Protein AF-E2BI38-F1 (afdb_monomer)

Solvent-accessible surface area (backbone atoms only — not comparable to full-atom values): 15131 Å² total; per-residue (Å²): 134,85,81,81,72,81,66,75,67,83,68,53,57,68,59,54,52,51,47,51,52,52,48,48,51,54,54,70,73,41,83,67,62,90,63,54,89,76,48,54,54,65,58,48,26,58,52,39,67,78,43,42,63,79,80,40,71,80,55,36,76,86,55,49,74,58,61,37,47,77,54,53,77,86,74,83,84,65,66,84,88,59,79,60,90,85,66,51,66,68,60,50,56,55,53,59,64,68,41,59,62,60,55,42,57,53,34,42,80,77,40,56,50,83,45,80,89,37,68,14,15,52,39,44,52,49,52,33,50,50,50,50,53,50,24,54,55,44,58,73,43,56,70,66,59,45,51,64,72,67,55,68,92,75,80,84,49,96,56,49,67,57,48,55,54,35,68,70,72,65,68,90,80,72,53,79,86,78,40,74,89,53,72,47,66,96,52,95,60,72,92,49,56,78,43,56,66,59,53,50,57,58,49,42,75,74,45,48,56,61,70,77,41,26,63,86,74,71,49,70,95,72,49,74,66,54,51,49,51,53,51,49,53,52,50,52,51,36,47,74,55,66,35,74,94,126

Foldseek 3Di:
DDDPPPDVVVVPVVVVVVVVVVLCVLVVVDDDPVPLVVDDLVVVLVVCLVCVCVSCVLDQPVCSNVVSVVSDDDDPVDDPVDDDPPDDVVVVVVVVVVCPLVVLVVQVVVDPLPDPPRSNVVSLVVLLVVQVVQQVVQVPDDPVRVCVVPDPPDPDDVCVVSVVVSVVRNDPPPDVVVCPVCVCPVHPDDDRHPALVVLVVVLCVVLVCCLPPVVVVPNPPDDPVNNVVVVVSSLVSSVSSPRDPD

Secondary structure (DSSP, 8-state):
-------GGGTTHHHHHHHHHHHHHHHHHS-PPTTGGGS-HHHHHHHHHHHHHHH-TTS-HHHHTHHHHTTSPP-TTS-SSS--TT--HHHHHHHHHHTHHHHHHHHHHTS-TTSTTSHHHHHHHHHHHHHHHHHHHHHT--HHHHHHHH--TT---TTHHHHHHHHHHS-----GGG-GGGTTTTSS----S--HHHHHHHHHHHHHHHHH-TGGGT--S--HHHHHHHHHHHHHHHHHHT----

pLDDT: mean 79.77, std 14.93, range [32.06, 97.0]

Organism: Harpegnathos saltator (NCBI:txid610380)

Radius of gyration: 23.64 Å; Cα contacts (8 Å, |Δi|>4): 125; chains: 1; bounding box: 53×51×62 Å

Sequence (246 aa):
MSQNVRSNDHLNNSSEDEYLEKMKGIVCGTAMPIGFDTWSTKEQHDWLDQNIRKYFPNVPETLQNIIPGAFSLIDYNRPQEKLPEWVDMDKYRRGQKYLSTVKRVFTWFNGEPWVKDTEAYRNMQFTRKKHLMIGTKVSQMDNEQYYAASKIANSWCPEYELLRKDFATTCPFEEPRQRPYKMFDGTSYKLKSINDMTMAITQANFVLLPVLYPQNIGIHGVTDEDLEAYCHMWKCYGYFLGIKDE

Mean predicted aligned error: 11.34 Å

Structure (mmCIF, N/CA/C/O backbone):
data_AF-E2BI38-F1
#
_entry.id   AF-E2BI38-F1
#
loop_
_atom_site.group_PDB
_atom_site.id
_atom_site.type_symbol
_atom_site.label_atom_id
_atom_site.label_alt_id
_atom_site.label_comp_id
_atom_site.label_asym_id
_atom_site.label_entity_id
_atom_site.label_seq_id
_atom_site.pdbx_PDB_ins_code
_atom_site.Cartn_x
_atom_site.Cartn_y
_atom_site.Cartn_z
_atom_site.occupancy
_atom_site.B_iso_or_equiv
_atom_site.auth_seq_id
_atom_site.auth_comp_id
_atom_site.auth_asym_id
_atom_site.auth_atom_id
_atom_site.pdbx_PDB_model_num
ATOM 1 N N . MET A 1 1 ? -29.296 -1.365 -26.334 1.00 37.75 1 MET A N 1
ATOM 2 C CA . MET A 1 1 ? -28.947 -0.558 -25.147 1.00 37.75 1 MET A CA 1
ATOM 3 C C . MET A 1 1 ? -27.454 -0.319 -25.208 1.00 37.75 1 MET A C 1
ATOM 5 O O . MET A 1 1 ? -26.705 -1.281 -25.280 1.00 37.75 1 MET A O 1
ATOM 9 N N . SER A 1 2 ? -27.072 0.945 -25.375 1.00 32.06 2 SER A N 1
ATOM 10 C CA . SER A 1 2 ? -25.711 1.381 -25.697 1.00 32.06 2 SER A CA 1
ATOM 11 C C . SER A 1 2 ? -24.784 1.152 -24.507 1.00 32.06 2 SER A C 1
ATOM 13 O O . SER A 1 2 ? -25.051 1.671 -23.427 1.00 32.06 2 SER A O 1
ATOM 15 N N . GLN A 1 3 ? -23.721 0.373 -24.705 1.00 35.56 3 GLN A N 1
ATOM 16 C CA . GLN A 1 3 ? -22.629 0.224 -23.748 1.00 35.56 3 GLN A CA 1
ATOM 17 C C . GLN A 1 3 ? -21.853 1.540 -23.713 1.00 35.56 3 GLN A C 1
ATOM 19 O O . GLN A 1 3 ? -21.203 1.907 -24.689 1.00 35.56 3 GLN A O 1
ATOM 24 N N . ASN A 1 4 ? -21.957 2.269 -22.605 1.00 33.47 4 ASN A N 1
ATOM 25 C CA . ASN A 1 4 ? -21.120 3.430 -22.348 1.00 33.47 4 ASN A CA 1
ATOM 26 C C . ASN A 1 4 ? -19.801 2.902 -21.770 1.00 33.47 4 ASN A C 1
ATOM 28 O O . ASN A 1 4 ? -19.631 2.794 -20.560 1.00 33.47 4 ASN A O 1
ATOM 32 N N . VAL A 1 5 ? -18.897 2.470 -22.651 1.00 38.06 5 VAL A N 1
ATOM 33 C CA . VAL A 1 5 ? -17.496 2.284 -22.269 1.00 38.06 5 VAL A CA 1
ATOM 34 C C . VAL A 1 5 ? -16.987 3.679 -21.955 1.00 38.06 5 VAL A C 1
ATOM 36 O O . VAL A 1 5 ? -16.995 4.547 -22.828 1.00 38.06 5 VAL A O 1
ATOM 39 N N . ARG A 1 6 ? -16.591 3.912 -20.705 1.00 41.78 6 ARG A N 1
ATOM 40 C CA . ARG A 1 6 ? -15.881 5.124 -20.320 1.00 41.78 6 ARG A CA 1
ATOM 41 C C . ARG A 1 6 ? -14.561 5.133 -21.089 1.00 41.78 6 ARG A C 1
ATOM 43 O O . ARG A 1 6 ? -13.577 4.531 -20.670 1.00 41.78 6 ARG A O 1
ATOM 50 N N . SER A 1 7 ? -14.565 5.755 -22.265 1.00 42.59 7 SER A N 1
ATOM 51 C CA . SER A 1 7 ? -13.332 6.254 -22.848 1.00 42.59 7 SER A CA 1
ATOM 52 C C . SER A 1 7 ? -12.757 7.228 -21.827 1.00 42.59 7 SER A C 1
ATOM 54 O O . SER A 1 7 ? -13.488 8.063 -21.287 1.00 42.59 7 SER A O 1
ATOM 56 N N . ASN A 1 8 ? -11.467 7.118 -21.531 1.00 42.72 8 ASN A N 1
ATOM 57 C CA . ASN A 1 8 ? -10.765 8.019 -20.615 1.00 42.72 8 ASN A CA 1
ATOM 58 C C . ASN A 1 8 ? -10.699 9.480 -21.126 1.00 42.72 8 ASN A C 1
ATOM 60 O O . ASN A 1 8 ? -10.038 10.316 -20.516 1.00 42.72 8 ASN A O 1
ATOM 64 N N . ASP A 1 9 ? -11.444 9.819 -22.184 1.00 42.66 9 ASP A N 1
ATOM 65 C CA . ASP A 1 9 ? -11.505 11.115 -22.869 1.00 42.66 9 ASP A CA 1
ATOM 66 C C . ASP A 1 9 ? -11.893 12.318 -21.985 1.00 42.66 9 ASP A C 1
ATOM 68 O O . ASP A 1 9 ? -11.823 13.462 -22.436 1.00 42.66 9 ASP A O 1
ATOM 72 N N . HIS A 1 10 ? -12.295 12.115 -20.726 1.00 37.25 10 HIS A N 1
ATOM 73 C CA . HIS A 1 10 ? -12.654 13.212 -19.821 1.00 37.25 10 HIS A CA 1
ATOM 74 C C . HIS A 1 10 ? -11.504 13.758 -18.962 1.00 37.25 10 HIS A C 1
ATOM 76 O O . HIS A 1 10 ? -11.692 14.772 -18.288 1.00 37.25 10 HIS A O 1
ATOM 82 N N . LEU A 1 11 ? -10.298 13.190 -19.047 1.00 40.97 11 LEU A N 1
ATOM 83 C CA . LEU A 1 11 ? -9.068 13.871 -18.630 1.00 40.97 11 LEU A CA 1
ATOM 84 C C . LEU A 1 11 ? -8.429 14.537 -19.848 1.00 40.97 11 LEU A C 1
ATOM 86 O O . LEU A 1 11 ? -7.409 14.082 -20.330 1.00 40.97 11 LEU A O 1
ATOM 90 N N . ASN A 1 12 ? -9.061 15.601 -20.353 1.00 42.34 12 ASN A N 1
ATOM 91 C CA . ASN A 1 12 ? -8.491 16.569 -21.297 1.00 42.34 12 ASN A CA 1
ATOM 92 C C . ASN A 1 12 ? -7.436 15.958 -22.259 1.00 42.34 12 ASN A C 1
ATOM 94 O O . ASN A 1 12 ? -6.235 16.103 -22.015 1.00 42.34 12 ASN A O 1
ATOM 98 N N . ASN A 1 13 ? -7.878 15.296 -23.342 1.00 50.31 13 ASN A N 1
ATOM 99 C CA . ASN A 1 13 ? -7.006 14.690 -24.376 1.00 50.31 13 ASN A CA 1
ATOM 100 C C . ASN A 1 13 ? -5.874 15.631 -24.838 1.00 50.31 13 ASN A C 1
ATOM 102 O O . ASN A 1 13 ? -4.796 15.182 -25.204 1.00 50.31 13 ASN A O 1
ATOM 106 N N . SER A 1 14 ? -6.060 16.954 -24.724 1.00 50.16 14 SER A N 1
ATOM 107 C CA . SER A 1 14 ? -5.015 17.931 -25.037 1.00 50.16 14 SER A CA 1
ATOM 108 C C . SER A 1 14 ? -3.757 17.806 -24.170 1.00 50.16 14 SER A C 1
ATOM 110 O O . SER A 1 14 ? -2.688 18.166 -24.640 1.00 50.16 14 SER A O 1
ATOM 112 N N . SER A 1 15 ? -3.855 17.357 -22.912 1.00 61.53 15 SER A N 1
ATOM 113 C CA . SER A 1 15 ? -2.695 17.266 -22.013 1.00 61.53 15 SER A CA 1
ATOM 114 C C . SER A 1 15 ? -1.879 15.996 -22.243 1.00 61.53 15 SER A C 1
ATOM 116 O O . SER A 1 15 ? -0.656 16.034 -22.121 1.00 61.53 15 SER A O 1
ATOM 118 N N . GLU A 1 16 ? -2.542 14.899 -22.618 1.00 62.81 16 GLU A N 1
ATOM 119 C CA . GLU A 1 16 ? -1.887 13.642 -22.977 1.00 62.81 16 GLU A CA 1
ATOM 120 C C . GLU A 1 16 ? -1.266 13.742 -24.371 1.00 62.81 16 GLU A C 1
ATOM 122 O O . GLU A 1 16 ? -0.097 13.405 -24.526 1.00 62.81 16 GLU A O 1
ATOM 127 N N . ASP A 1 17 ? -1.965 14.328 -25.346 1.00 65.69 17 ASP A N 1
ATOM 128 C CA . ASP A 1 17 ? -1.400 14.615 -26.667 1.00 65.69 17 ASP A CA 1
ATOM 129 C C . ASP A 1 17 ? -0.211 15.584 -26.577 1.00 65.69 17 ASP A C 1
ATOM 131 O O . ASP A 1 17 ? 0.836 15.347 -27.178 1.00 65.69 17 ASP A O 1
ATOM 135 N N . GLU A 1 18 ? -0.312 16.650 -25.773 1.00 71.00 18 GLU A N 1
ATOM 136 C CA . GLU A 1 18 ? 0.806 17.572 -25.535 1.00 71.00 18 GLU A CA 1
ATOM 137 C C . GLU A 1 18 ? 1.975 16.879 -24.812 1.00 71.00 18 GLU A C 1
ATOM 139 O O . GLU A 1 18 ? 3.143 17.149 -25.108 1.00 71.00 18 GLU A O 1
ATOM 144 N N . TYR A 1 19 ? 1.686 15.967 -23.880 1.00 67.69 19 TYR A N 1
ATOM 145 C CA . TYR A 1 19 ? 2.699 15.150 -23.218 1.00 67.69 19 TYR A CA 1
ATOM 146 C C . TYR A 1 19 ? 3.379 14.192 -24.201 1.00 67.69 19 TYR A C 1
ATOM 148 O O . TYR A 1 19 ? 4.607 14.131 -24.235 1.00 67.69 19 TYR A O 1
ATOM 156 N N . LEU A 1 20 ? 2.613 13.494 -25.039 1.00 66.81 20 LEU A N 1
ATOM 157 C CA . LEU A 1 20 ? 3.119 12.580 -26.058 1.00 66.81 20 LEU A CA 1
ATOM 158 C C . LEU A 1 20 ? 3.942 13.320 -27.112 1.00 66.81 20 LEU A C 1
ATOM 160 O O . LEU A 1 20 ? 4.996 12.825 -27.495 1.00 66.81 20 LEU A O 1
ATOM 164 N N . GLU A 1 21 ? 3.539 14.518 -27.535 1.00 69.56 21 GLU A N 1
ATOM 165 C CA . GLU A 1 21 ? 4.333 15.354 -28.442 1.00 69.56 21 GLU A CA 1
ATOM 166 C C . GLU A 1 21 ? 5.629 15.856 -27.786 1.00 69.56 21 GLU A C 1
ATOM 168 O O . GLU A 1 21 ? 6.691 15.814 -28.410 1.00 69.56 21 GLU A O 1
ATOM 173 N N . LYS A 1 22 ? 5.606 16.233 -26.499 1.00 68.19 22 LYS A N 1
ATOM 174 C CA . LYS A 1 22 ? 6.839 16.537 -25.745 1.00 68.19 22 LYS A CA 1
ATOM 175 C C . LYS A 1 22 ? 7.747 15.313 -25.628 1.00 68.19 22 LYS A C 1
ATOM 177 O O . LYS A 1 22 ? 8.954 15.434 -25.831 1.00 68.19 22 LYS A O 1
ATOM 182 N N . MET A 1 23 ? 7.184 14.139 -25.347 1.00 64.88 23 MET A N 1
ATOM 183 C CA . MET A 1 23 ? 7.928 12.881 -25.264 1.00 64.88 23 MET A CA 1
ATOM 184 C C . MET A 1 23 ? 8.512 12.482 -26.619 1.00 64.88 23 MET A C 1
ATOM 186 O O . MET A 1 23 ? 9.689 12.140 -26.680 1.00 64.88 23 MET A O 1
ATOM 190 N N . LYS A 1 24 ? 7.753 12.603 -27.715 1.00 64.31 24 LYS A N 1
ATOM 191 C CA . LYS A 1 24 ? 8.264 12.435 -29.083 1.00 64.31 24 LYS A CA 1
ATOM 192 C C . LYS A 1 24 ? 9.391 13.420 -29.367 1.00 64.31 24 LYS A C 1
ATOM 194 O O . LYS A 1 24 ? 10.413 13.006 -29.886 1.00 64.31 24 LYS A O 1
ATOM 199 N N . GLY A 1 25 ? 9.267 14.689 -28.977 1.00 62.53 25 GLY A N 1
ATOM 200 C CA . GLY A 1 25 ? 10.340 15.678 -29.114 1.00 62.53 25 GLY A CA 1
ATOM 201 C C . GLY A 1 25 ? 11.623 15.288 -28.366 1.00 62.53 25 GLY A C 1
ATOM 202 O O . GLY A 1 25 ? 12.715 15.408 -28.919 1.00 62.53 25 GLY A O 1
ATOM 203 N N . ILE A 1 26 ? 11.503 14.763 -27.143 1.00 62.47 26 ILE A N 1
ATOM 204 C CA . ILE A 1 26 ? 12.636 14.272 -26.340 1.00 62.47 26 ILE A CA 1
ATOM 205 C C . ILE A 1 26 ? 13.265 13.030 -26.985 1.00 62.47 26 ILE A C 1
ATOM 207 O O . ILE A 1 26 ? 14.481 12.990 -27.168 1.00 62.47 26 ILE A O 1
ATOM 211 N N . VAL A 1 27 ? 12.449 12.042 -27.366 1.00 59.16 27 VAL A N 1
ATOM 212 C CA . VAL A 1 27 ? 12.888 10.766 -27.959 1.00 59.16 27 VAL A CA 1
ATOM 213 C C . VAL A 1 27 ? 13.433 10.951 -29.379 1.00 59.16 27 VAL A C 1
ATOM 215 O O . VAL A 1 27 ? 14.400 10.302 -29.743 1.00 59.16 27 VAL A O 1
ATOM 218 N N . CYS A 1 28 ? 12.879 11.856 -30.188 1.00 55.22 28 CYS A N 1
ATOM 219 C CA . CYS A 1 28 ? 13.402 12.186 -31.518 1.00 55.22 28 CYS A CA 1
ATOM 220 C C . CYS A 1 28 ? 14.632 13.106 -31.451 1.00 55.22 28 CYS A C 1
ATOM 222 O O . CYS A 1 28 ? 15.477 13.058 -32.342 1.00 55.22 28 CYS A O 1
ATOM 224 N N . GLY A 1 29 ? 14.752 13.936 -30.408 1.00 55.47 29 GLY A N 1
ATOM 225 C CA . GLY A 1 29 ? 15.926 14.779 -30.154 1.00 55.47 29 GLY A CA 1
ATOM 226 C C . GLY A 1 29 ? 17.121 14.019 -29.568 1.00 55.47 29 GLY A C 1
ATOM 227 O O . GLY A 1 29 ? 18.243 14.526 -29.569 1.00 55.47 29 GLY A O 1
ATOM 228 N N . THR A 1 30 ? 16.904 12.794 -29.092 1.00 57.22 30 THR A N 1
ATOM 229 C CA . THR A 1 30 ? 17.942 11.884 -28.614 1.00 57.22 30 THR A CA 1
ATOM 230 C C . THR A 1 30 ? 18.088 10.747 -29.618 1.00 57.22 30 THR A C 1
ATOM 232 O O . THR A 1 30 ? 17.171 9.971 -29.834 1.00 57.22 30 THR A O 1
ATOM 235 N N . ALA A 1 31 ? 19.228 10.659 -30.301 1.00 60.81 31 ALA A N 1
ATOM 236 C CA . ALA A 1 31 ? 19.431 9.648 -31.334 1.00 60.81 31 ALA A CA 1
ATOM 237 C C . ALA A 1 31 ? 19.430 8.233 -30.723 1.00 60.81 31 ALA A C 1
ATOM 239 O O . ALA A 1 31 ? 20.473 7.735 -30.291 1.00 60.81 31 ALA A O 1
ATOM 240 N N . MET A 1 32 ? 18.261 7.587 -30.684 1.00 69.31 32 MET A N 1
ATOM 241 C CA . MET A 1 32 ? 18.163 6.146 -30.474 1.00 69.31 32 MET A CA 1
ATOM 242 C C . MET A 1 32 ? 19.079 5.450 -31.494 1.00 69.31 32 MET A C 1
ATOM 244 O O . MET A 1 32 ? 19.164 5.906 -32.641 1.00 69.31 32 MET A O 1
ATOM 248 N N . PRO A 1 33 ? 19.785 4.372 -31.114 1.00 77.19 33 PRO A N 1
ATOM 249 C CA . PRO A 1 33 ? 20.639 3.654 -32.041 1.00 77.19 33 PRO A CA 1
ATOM 250 C C . PRO A 1 33 ? 19.833 3.214 -33.263 1.00 77.19 33 PRO A C 1
ATOM 252 O O . PRO A 1 33 ? 18.700 2.747 -33.144 1.00 77.19 33 PRO A O 1
ATOM 255 N N . ILE A 1 34 ? 20.413 3.377 -34.450 1.00 78.94 34 ILE A N 1
ATOM 256 C CA . ILE A 1 34 ? 19.764 2.951 -35.691 1.00 78.94 34 ILE A CA 1
ATOM 257 C C . ILE A 1 34 ? 19.501 1.441 -35.603 1.00 78.94 34 ILE A C 1
ATOM 259 O O . ILE A 1 34 ? 20.421 0.668 -35.337 1.00 78.94 34 ILE A O 1
ATOM 263 N N . GLY A 1 35 ? 18.247 1.037 -35.821 1.00 80.88 35 GLY A N 1
ATOM 264 C CA . GLY A 1 35 ? 17.825 -0.363 -35.745 1.00 80.88 35 GLY A CA 1
ATOM 265 C C . GLY A 1 35 ? 17.732 -0.921 -34.322 1.00 80.88 35 GLY A C 1
ATOM 266 O O . GLY A 1 35 ? 17.846 -2.131 -34.155 1.00 80.88 35 GLY A O 1
ATOM 267 N N . PHE A 1 36 ? 17.559 -0.079 -33.296 1.00 81.50 36 PHE A N 1
ATOM 268 C CA . PHE A 1 36 ? 17.421 -0.521 -31.902 1.00 81.50 36 PHE A CA 1
ATOM 269 C C . PHE A 1 36 ? 16.349 -1.610 -31.712 1.00 81.50 36 PHE A C 1
ATOM 271 O O . PHE A 1 36 ? 16.545 -2.544 -30.942 1.00 81.50 36 PHE A O 1
ATOM 278 N N . ASP A 1 37 ? 15.246 -1.542 -32.457 1.00 80.88 37 ASP A N 1
ATOM 279 C CA . ASP A 1 37 ? 14.157 -2.528 -32.486 1.00 80.88 37 ASP A CA 1
ATOM 280 C C . ASP A 1 37 ? 14.569 -3.907 -33.030 1.00 80.88 37 ASP A C 1
ATOM 282 O O . ASP A 1 37 ? 13.916 -4.906 -32.739 1.00 80.88 37 ASP A O 1
ATOM 286 N N . THR A 1 38 ? 15.671 -3.973 -33.777 1.00 84.75 38 THR A N 1
ATOM 287 C CA . THR A 1 38 ? 16.234 -5.219 -34.324 1.00 84.75 38 THR A CA 1
ATOM 288 C C . THR A 1 38 ? 17.276 -5.873 -33.414 1.00 84.75 38 THR A C 1
ATOM 290 O O . THR A 1 38 ? 17.721 -6.986 -33.694 1.00 84.75 38 THR A O 1
ATOM 293 N N . TRP A 1 39 ? 17.682 -5.197 -32.335 1.00 84.44 39 TRP A N 1
ATOM 294 C CA . TRP A 1 39 ? 18.624 -5.737 -31.354 1.00 84.44 39 TRP A CA 1
ATOM 295 C C . TRP A 1 39 ? 17.980 -6.841 -30.515 1.00 84.44 39 TRP A C 1
ATOM 297 O O . TRP A 1 39 ? 16.760 -6.899 -30.352 1.00 84.44 39 TRP A O 1
ATOM 307 N N . SER A 1 40 ? 18.802 -7.708 -29.924 1.00 84.75 40 SER A N 1
ATOM 308 C CA . SER A 1 40 ? 18.299 -8.651 -28.928 1.00 84.75 40 SER A CA 1
ATOM 309 C C . SER A 1 40 ? 17.784 -7.912 -27.687 1.00 84.75 40 SER A C 1
ATOM 311 O O . SER A 1 40 ? 18.287 -6.850 -27.316 1.00 84.75 40 SER A O 1
ATOM 313 N N . THR A 1 41 ? 16.833 -8.518 -26.973 1.00 81.38 41 THR A N 1
ATOM 314 C CA . THR A 1 41 ? 16.322 -8.012 -25.688 1.00 81.38 41 THR A CA 1
ATOM 315 C C . THR A 1 41 ? 17.438 -7.640 -24.706 1.00 81.38 41 THR A C 1
ATOM 317 O O . THR A 1 41 ? 17.346 -6.631 -24.012 1.00 81.38 41 THR A O 1
ATOM 320 N N . LYS A 1 42 ? 18.515 -8.435 -24.664 1.00 82.88 42 LYS A N 1
ATOM 321 C CA . LYS A 1 42 ? 19.658 -8.179 -23.785 1.00 82.88 42 LYS A CA 1
ATOM 322 C C . LYS A 1 42 ? 20.423 -6.920 -24.196 1.00 82.88 42 LYS A C 1
ATOM 324 O O . LYS A 1 42 ? 20.750 -6.107 -23.343 1.00 82.88 42 LYS A O 1
ATOM 329 N N . GLU A 1 43 ? 20.679 -6.741 -25.488 1.00 84.88 43 GLU A N 1
ATOM 330 C CA . GLU A 1 43 ? 21.366 -5.551 -26.005 1.00 84.88 43 GLU A CA 1
ATOM 331 C C . GLU A 1 43 ? 20.534 -4.280 -25.791 1.00 84.88 43 GLU A C 1
ATOM 333 O O . GLU A 1 43 ? 21.080 -3.250 -25.395 1.00 84.88 43 GLU A O 1
ATOM 338 N N . GLN A 1 44 ? 19.212 -4.357 -25.985 1.00 84.31 44 GLN A N 1
ATOM 339 C CA . GLN A 1 44 ? 18.299 -3.250 -25.682 1.00 84.31 44 GLN A CA 1
ATOM 340 C C . GLN A 1 44 ? 18.330 -2.888 -24.191 1.00 84.31 44 GLN A C 1
ATOM 342 O O . GLN A 1 44 ? 18.466 -1.715 -23.842 1.00 84.31 44 GLN A O 1
ATOM 347 N N . HIS A 1 45 ? 18.250 -3.897 -23.319 1.00 82.62 45 HIS A N 1
ATOM 348 C CA . HIS A 1 45 ? 18.308 -3.732 -21.869 1.00 82.62 45 HIS A CA 1
ATOM 349 C C . HIS A 1 45 ? 19.627 -3.090 -21.413 1.00 82.62 45 HIS A C 1
ATOM 351 O O . HIS A 1 45 ? 19.606 -2.064 -20.733 1.00 82.62 45 HIS A O 1
ATOM 357 N N . ASP A 1 46 ? 20.768 -3.660 -21.814 1.00 84.38 46 ASP A N 1
ATOM 358 C CA . ASP A 1 46 ? 22.100 -3.203 -21.400 1.00 84.38 46 ASP A CA 1
ATOM 359 C C . ASP A 1 46 ? 22.379 -1.768 -21.879 1.00 84.38 46 ASP A C 1
ATOM 361 O O . ASP A 1 46 ? 22.985 -0.967 -21.162 1.00 84.38 46 ASP A O 1
ATOM 365 N N . TRP A 1 47 ? 21.910 -1.408 -23.077 1.00 84.06 47 TRP A N 1
ATOM 366 C CA . TRP A 1 47 ? 22.044 -0.046 -23.584 1.00 84.06 47 TRP A CA 1
ATOM 367 C C . TRP A 1 47 ? 21.152 0.951 -22.836 1.00 84.06 47 TRP A C 1
ATOM 369 O O . TRP A 1 47 ? 21.601 2.064 -22.543 1.00 84.06 47 TRP A O 1
ATOM 379 N N . LEU A 1 48 ? 19.911 0.577 -22.507 1.00 81.19 48 LEU A N 1
ATOM 380 C CA . LEU A 1 48 ? 19.012 1.433 -21.731 1.00 81.19 48 LEU A CA 1
ATOM 381 C C . LEU A 1 48 ? 19.556 1.675 -20.332 1.00 81.19 48 LEU A C 1
ATOM 383 O O . LEU A 1 48 ? 19.596 2.827 -19.915 1.00 81.19 48 LEU A O 1
ATOM 387 N N . ASP A 1 49 ? 20.045 0.640 -19.653 1.00 81.06 49 ASP A N 1
ATOM 388 C CA . ASP A 1 49 ? 20.653 0.752 -18.323 1.00 81.06 49 ASP A CA 1
ATOM 389 C C . ASP A 1 49 ? 21.792 1.794 -18.302 1.00 81.06 49 ASP A C 1
ATOM 391 O O . ASP A 1 49 ? 21.841 2.681 -17.449 1.00 81.06 49 ASP A O 1
ATOM 395 N N . GLN A 1 50 ? 22.638 1.798 -19.339 1.00 82.31 50 GLN A N 1
ATOM 396 C CA . GLN A 1 50 ? 23.747 2.752 -19.478 1.00 82.31 50 GLN A CA 1
ATOM 397 C C . GLN A 1 50 ? 23.315 4.186 -19.824 1.00 82.31 50 GLN A C 1
ATOM 399 O O . GLN A 1 50 ? 24.072 5.134 -19.595 1.00 82.31 50 GLN A O 1
ATOM 404 N N . ASN A 1 51 ? 22.129 4.376 -20.410 1.00 79.56 51 ASN A N 1
ATOM 405 C CA . ASN A 1 51 ? 21.687 5.675 -20.925 1.00 79.56 51 ASN A CA 1
ATOM 406 C C . ASN A 1 51 ? 20.441 6.234 -20.223 1.00 79.56 51 ASN A C 1
ATOM 408 O O . ASN A 1 51 ? 20.065 7.376 -20.485 1.00 79.56 51 ASN A O 1
ATOM 412 N N . ILE A 1 52 ? 19.835 5.495 -19.293 1.00 77.75 52 ILE A N 1
ATOM 413 C CA . ILE A 1 52 ? 18.551 5.810 -18.658 1.00 77.75 52 ILE A CA 1
ATOM 414 C C . ILE A 1 52 ? 18.493 7.204 -18.038 1.00 77.75 52 ILE A C 1
ATOM 416 O O . ILE A 1 52 ? 17.502 7.914 -18.189 1.00 77.75 52 ILE A O 1
ATOM 420 N N . ARG A 1 53 ? 19.592 7.649 -17.419 1.00 74.75 53 ARG A N 1
ATOM 421 C CA . ARG A 1 53 ? 19.695 8.977 -16.797 1.00 74.75 53 ARG A CA 1
ATOM 422 C C . ARG A 1 53 ? 19.613 10.125 -17.802 1.00 74.75 53 ARG A C 1
ATOM 424 O O . ARG A 1 53 ? 19.240 11.226 -17.415 1.00 74.75 53 ARG A O 1
ATOM 431 N N . LYS A 1 54 ? 19.957 9.887 -19.074 1.00 75.38 54 LYS A N 1
ATOM 432 C CA . LYS A 1 54 ? 19.824 10.888 -20.144 1.00 75.38 54 LYS A CA 1
ATOM 433 C C . LYS A 1 54 ? 18.358 11.103 -20.519 1.00 75.38 54 LYS A C 1
ATOM 435 O O . LYS A 1 54 ? 17.966 12.234 -20.776 1.00 75.38 54 LYS A O 1
ATOM 440 N N . TYR A 1 55 ? 17.569 10.030 -20.528 1.00 70.75 55 TYR A N 1
ATOM 441 C CA . TYR A 1 55 ? 16.159 10.0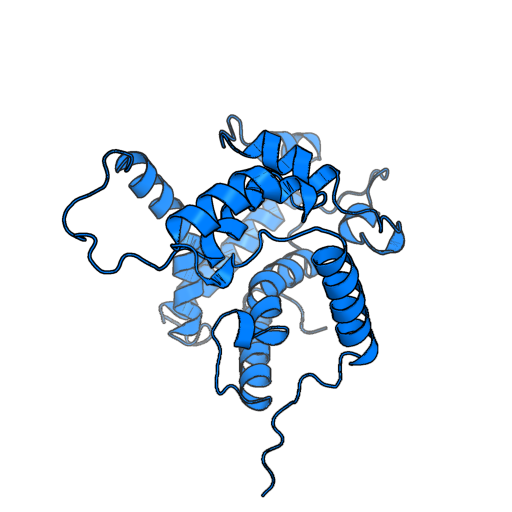51 -20.931 1.00 70.75 55 TYR A CA 1
ATOM 442 C C . TYR A 1 55 ? 15.220 10.400 -19.777 1.00 70.75 55 TYR A C 1
ATOM 444 O O . TYR A 1 55 ? 14.224 11.092 -19.966 1.00 70.75 55 TYR A O 1
ATOM 452 N N . PHE A 1 56 ? 15.564 9.958 -18.569 1.00 73.19 56 PHE A N 1
ATOM 453 C CA . PHE A 1 56 ? 14.741 10.098 -17.375 1.00 73.19 56 PHE A CA 1
ATOM 454 C C . PHE A 1 56 ? 15.528 10.760 -16.233 1.00 73.19 56 PHE A C 1
ATOM 456 O O . PHE A 1 56 ? 15.672 10.170 -15.160 1.00 73.19 56 PHE A O 1
ATOM 463 N N . PRO A 1 57 ? 16.038 11.994 -16.420 1.00 70.31 57 PRO A N 1
ATOM 464 C CA . PRO A 1 57 ? 16.889 12.660 -15.428 1.00 70.31 57 PRO A CA 1
ATOM 465 C C . PRO A 1 57 ? 16.175 12.918 -14.093 1.00 70.31 57 PRO A C 1
ATOM 467 O O . PRO A 1 57 ? 16.826 13.085 -13.066 1.00 70.31 57 PRO A O 1
ATOM 470 N N . ASN A 1 58 ? 14.840 12.928 -14.112 1.00 69.94 58 ASN A N 1
ATOM 471 C CA . ASN A 1 58 ? 13.997 13.163 -12.943 1.00 69.94 58 ASN A CA 1
ATOM 472 C C . ASN A 1 58 ? 13.518 11.867 -12.269 1.00 69.94 58 ASN A C 1
ATOM 474 O O . ASN A 1 58 ? 12.803 11.949 -11.274 1.00 69.94 58 ASN A O 1
ATOM 478 N N . VAL A 1 59 ? 13.861 10.684 -12.798 1.00 70.88 59 VAL A N 1
ATOM 479 C CA . VAL A 1 59 ? 13.501 9.414 -12.156 1.00 70.88 59 VAL A CA 1
ATOM 480 C C . VAL A 1 59 ? 14.517 9.108 -11.049 1.00 70.88 59 VAL A C 1
ATOM 482 O O . VAL A 1 59 ? 15.713 8.999 -11.350 1.00 70.88 59 VAL A O 1
ATOM 485 N N . PRO A 1 60 ? 14.055 8.947 -9.789 1.00 73.62 60 PRO A N 1
ATOM 486 C CA . PRO A 1 60 ? 14.837 8.418 -8.675 1.00 73.62 60 PRO A CA 1
ATOM 487 C C . PRO A 1 60 ? 15.779 7.288 -9.074 1.00 73.62 60 PRO A C 1
ATOM 489 O O . PRO A 1 60 ? 15.361 6.360 -9.766 1.00 73.62 60 PRO A O 1
ATOM 492 N N . GLU A 1 61 ? 17.025 7.318 -8.603 1.00 75.75 61 GLU A N 1
ATOM 493 C CA . GLU A 1 61 ? 17.990 6.243 -8.856 1.00 75.75 61 GLU A CA 1
ATOM 494 C C . GLU A 1 61 ? 17.441 4.880 -8.416 1.00 75.75 61 GLU A C 1
ATOM 496 O O . GLU A 1 61 ? 17.566 3.890 -9.133 1.00 75.75 61 GLU A O 1
ATOM 501 N N . THR A 1 62 ? 16.719 4.857 -7.297 1.00 74.25 62 THR A N 1
ATOM 502 C CA . THR A 1 62 ? 16.000 3.674 -6.794 1.00 74.25 62 THR A CA 1
ATOM 503 C C . THR A 1 62 ? 14.983 3.065 -7.760 1.00 74.25 62 THR A C 1
ATOM 505 O O . THR A 1 62 ? 14.693 1.874 -7.653 1.00 74.25 62 THR A O 1
ATOM 508 N N . LEU A 1 63 ? 14.434 3.844 -8.694 1.00 73.56 63 LEU A N 1
ATOM 509 C CA . LEU A 1 63 ? 13.402 3.403 -9.638 1.00 73.56 63 LEU A CA 1
ATOM 510 C C . LEU A 1 63 ? 13.940 3.192 -11.059 1.00 73.56 63 LEU A C 1
ATOM 512 O O . LEU A 1 63 ? 13.222 2.655 -11.901 1.00 73.56 63 LEU A O 1
ATOM 516 N N . GLN A 1 64 ? 15.196 3.563 -11.332 1.00 74.81 64 GLN A N 1
ATOM 517 C CA . GLN A 1 64 ? 15.786 3.448 -12.671 1.00 74.81 64 GLN A CA 1
ATOM 518 C C . GLN A 1 64 ? 15.808 1.996 -13.158 1.00 74.81 64 GLN A C 1
ATOM 520 O O . GLN A 1 64 ? 15.424 1.741 -14.292 1.00 74.81 64 GLN A O 1
ATOM 525 N N . ASN A 1 65 ? 16.106 1.028 -12.286 1.00 73.44 65 ASN A N 1
ATOM 526 C CA . ASN A 1 65 ? 16.163 -0.395 -12.652 1.00 73.44 65 ASN A CA 1
ATOM 527 C C . ASN A 1 65 ? 14.817 -0.983 -13.126 1.00 73.44 65 ASN A C 1
ATOM 529 O O . ASN A 1 65 ? 14.792 -2.067 -13.704 1.00 73.44 65 ASN A O 1
ATOM 533 N N . ILE A 1 66 ? 13.691 -0.297 -12.894 1.00 76.38 66 ILE A N 1
ATOM 534 C CA . ILE A 1 66 ? 12.368 -0.744 -13.360 1.00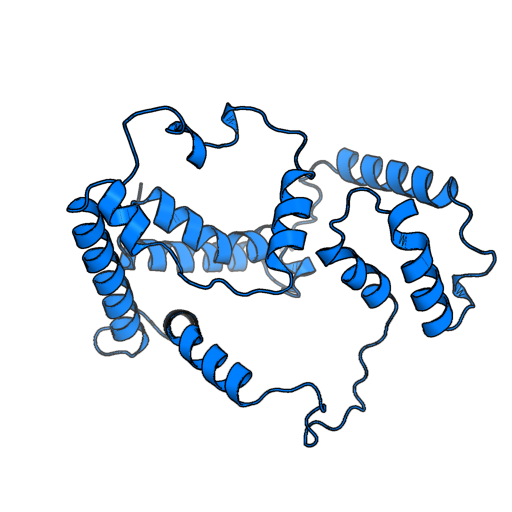 76.38 66 ILE A CA 1
ATOM 535 C C . ILE A 1 66 ? 12.232 -0.548 -14.875 1.00 76.38 66 ILE A C 1
ATOM 537 O O . ILE A 1 66 ? 11.621 -1.370 -15.554 1.00 76.38 66 ILE A O 1
ATOM 541 N N . ILE A 1 67 ? 12.817 0.522 -15.417 1.00 72.75 67 ILE A N 1
ATOM 542 C CA . ILE A 1 67 ? 12.636 0.928 -16.816 1.00 72.75 67 ILE A CA 1
ATOM 543 C C . ILE A 1 67 ? 13.285 -0.070 -17.795 1.00 72.75 67 ILE A C 1
ATOM 545 O O . ILE A 1 67 ? 12.594 -0.473 -18.731 1.00 72.75 67 ILE A O 1
ATOM 549 N N . PRO A 1 68 ? 14.533 -0.556 -17.602 1.00 75.25 68 PRO A N 1
ATOM 550 C CA . PRO A 1 68 ? 15.082 -1.626 -18.438 1.00 75.25 68 PRO A CA 1
ATOM 551 C C . PRO A 1 68 ? 14.256 -2.915 -18.345 1.00 75.25 68 PRO A C 1
ATOM 553 O O . PRO A 1 68 ? 14.127 -3.644 -19.328 1.00 75.25 68 PRO A O 1
ATOM 556 N N . GLY A 1 69 ? 13.615 -3.160 -17.196 1.00 75.19 69 GLY A N 1
ATOM 557 C CA . GLY A 1 69 ? 12.695 -4.277 -16.991 1.00 75.19 69 GLY A CA 1
ATOM 558 C C . GLY A 1 69 ? 11.529 -4.327 -17.986 1.00 75.19 69 GLY A C 1
ATOM 559 O O . GLY A 1 69 ? 11.041 -5.417 -18.258 1.00 75.19 69 GLY A O 1
ATOM 560 N N . ALA A 1 70 ? 11.133 -3.201 -18.595 1.00 71.38 70 ALA A N 1
ATOM 561 C CA . ALA A 1 70 ? 10.100 -3.168 -19.637 1.00 71.38 70 ALA A CA 1
ATOM 562 C C . ALA A 1 70 ? 10.488 -3.941 -20.911 1.00 71.38 70 ALA A C 1
ATOM 564 O O . ALA A 1 70 ? 9.618 -4.371 -21.664 1.00 71.38 70 ALA A O 1
ATOM 565 N N . PHE A 1 71 ? 11.788 -4.124 -21.146 1.00 69.75 71 PHE A N 1
ATOM 566 C CA . PHE A 1 71 ? 12.317 -4.817 -22.319 1.00 69.75 71 PHE A CA 1
ATOM 567 C C . PHE A 1 71 ? 12.653 -6.276 -22.008 1.00 69.75 71 PHE A C 1
ATOM 569 O O . PHE A 1 71 ? 12.714 -7.096 -22.919 1.00 69.75 71 PHE A O 1
ATOM 576 N N . SER A 1 72 ? 12.811 -6.624 -20.730 1.00 75.00 72 SER A N 1
ATOM 577 C CA . SER A 1 72 ? 13.090 -7.985 -20.280 1.00 75.00 72 SER A CA 1
ATOM 578 C C . SER A 1 72 ? 11.811 -8.814 -20.189 1.00 75.00 72 SER A C 1
ATOM 580 O O . SER A 1 72 ? 10.929 -8.542 -19.376 1.00 75.00 72 SER A O 1
ATOM 582 N N . LEU A 1 73 ? 11.729 -9.885 -20.980 1.00 78.06 73 LEU A N 1
ATOM 583 C CA . LEU A 1 73 ? 10.652 -10.864 -20.844 1.00 78.06 73 LEU A CA 1
ATOM 584 C C . LEU A 1 73 ? 10.749 -11.601 -19.502 1.00 78.06 73 LEU A C 1
ATOM 586 O O . LEU A 1 73 ? 11.840 -11.908 -19.013 1.00 78.06 73 LEU A O 1
ATOM 590 N N . ILE A 1 74 ? 9.591 -11.929 -18.926 1.00 80.25 74 ILE A N 1
ATOM 591 C CA . ILE A 1 74 ? 9.512 -12.777 -17.735 1.00 80.25 74 ILE A CA 1
ATOM 592 C C . ILE A 1 74 ? 10.024 -14.179 -18.091 1.00 80.25 74 ILE A C 1
ATOM 594 O O . ILE A 1 74 ? 9.535 -14.818 -19.023 1.00 80.25 74 ILE A O 1
ATOM 598 N N . ASP A 1 75 ? 10.994 -14.677 -17.323 1.00 84.31 75 ASP A N 1
ATOM 599 C CA . ASP A 1 75 ? 11.512 -16.039 -17.468 1.00 84.31 75 ASP A CA 1
ATOM 600 C C . ASP A 1 75 ? 10.592 -17.054 -16.771 1.00 84.31 75 ASP A C 1
ATOM 602 O O . ASP A 1 75 ? 10.732 -17.348 -15.580 1.00 84.31 75 ASP A O 1
ATOM 606 N N . TYR A 1 76 ? 9.645 -17.599 -17.535 1.00 86.00 76 TYR A N 1
ATOM 607 C CA . TYR A 1 76 ? 8.713 -18.630 -17.069 1.00 86.00 76 TYR A CA 1
ATOM 608 C C . TYR A 1 76 ? 9.346 -20.020 -16.903 1.00 86.00 76 TYR A C 1
ATOM 610 O O . TYR A 1 76 ? 8.706 -20.905 -16.340 1.00 86.00 76 TYR A O 1
ATOM 618 N N . ASN A 1 77 ? 10.587 -20.230 -17.356 1.00 87.81 77 ASN A N 1
ATOM 619 C CA . ASN A 1 77 ? 11.259 -21.530 -17.274 1.00 87.81 77 ASN A CA 1
ATOM 620 C C . ASN A 1 77 ? 12.058 -21.709 -15.974 1.00 87.81 77 ASN A C 1
ATOM 622 O O . ASN A 1 77 ? 12.682 -22.752 -15.765 1.00 87.81 77 ASN A O 1
ATOM 626 N N . ARG A 1 78 ? 12.060 -20.704 -15.090 1.00 86.31 78 ARG A N 1
ATOM 627 C CA . ARG A 1 78 ? 12.771 -20.767 -13.813 1.00 86.31 78 ARG A CA 1
ATOM 628 C C . ARG A 1 78 ? 12.172 -21.857 -12.905 1.00 86.31 78 ARG A C 1
ATOM 630 O O . ARG A 1 78 ? 10.983 -21.778 -12.590 1.00 86.31 78 ARG A O 1
ATOM 637 N N . PRO A 1 79 ? 12.976 -22.825 -12.416 1.00 87.44 79 PRO A N 1
ATOM 638 C CA . PRO A 1 79 ? 12.498 -23.837 -11.474 1.00 87.44 79 PRO A CA 1
ATOM 639 C C . PRO A 1 79 ? 11.967 -23.189 -10.193 1.00 87.44 79 PRO A C 1
ATOM 641 O O . PRO A 1 79 ? 12.642 -22.338 -9.609 1.00 87.44 79 PRO A O 1
ATOM 644 N N . GLN A 1 80 ? 10.782 -23.599 -9.739 1.00 87.44 80 GLN A N 1
ATOM 645 C CA . GLN A 1 80 ? 10.159 -23.039 -8.531 1.00 87.44 80 GLN A CA 1
ATOM 646 C C . GLN A 1 80 ? 10.619 -23.756 -7.256 1.00 87.44 80 GLN A C 1
ATOM 648 O O . GLN A 1 80 ? 10.571 -23.197 -6.162 1.00 87.44 80 GLN A O 1
ATOM 653 N N . GLU A 1 81 ? 11.105 -24.987 -7.394 1.00 91.19 81 GLU A N 1
ATOM 654 C CA . GLU A 1 81 ? 11.544 -25.850 -6.300 1.00 91.19 81 GLU A CA 1
ATOM 655 C C . GLU A 1 81 ? 12.945 -25.482 -5.794 1.00 91.19 81 GLU A C 1
ATOM 657 O O . GLU A 1 81 ? 13.335 -25.871 -4.691 1.00 91.19 81 GLU A O 1
ATOM 662 N N . LYS A 1 82 ? 13.715 -24.728 -6.589 1.00 90.38 82 LYS A N 1
ATOM 663 C CA . LYS A 1 82 ? 15.076 -24.310 -6.250 1.00 90.38 82 LYS A CA 1
ATOM 664 C C . LYS A 1 82 ? 15.097 -22.838 -5.854 1.00 90.38 82 LYS A C 1
ATOM 666 O O . LYS A 1 82 ? 14.951 -21.951 -6.691 1.00 90.38 82 LYS A O 1
ATOM 671 N N . LEU A 1 83 ? 15.349 -22.581 -4.573 1.00 90.25 83 LEU A N 1
ATOM 672 C CA . LEU A 1 83 ? 15.526 -21.221 -4.073 1.00 90.25 83 LEU A CA 1
ATOM 673 C C . LEU A 1 83 ? 16.810 -20.589 -4.647 1.00 90.25 83 LEU A C 1
ATOM 675 O O . LEU A 1 83 ? 17.854 -21.248 -4.665 1.00 90.25 83 LEU A O 1
ATOM 679 N N . PRO A 1 84 ? 16.765 -19.318 -5.088 1.00 92.62 84 PRO A N 1
ATOM 680 C CA . PRO A 1 84 ? 17.967 -18.555 -5.404 1.00 92.62 84 PRO A CA 1
ATOM 681 C C . PRO A 1 84 ? 18.895 -18.410 -4.191 1.00 92.62 84 PRO A C 1
ATOM 683 O O . PRO A 1 84 ? 18.426 -18.287 -3.062 1.00 92.62 84 PRO A O 1
ATOM 686 N N . GLU A 1 85 ? 20.207 -18.330 -4.428 1.00 93.12 85 GLU A N 1
ATOM 687 C CA . GLU A 1 85 ? 21.223 -18.222 -3.364 1.00 93.12 85 GLU A CA 1
ATOM 688 C C . GLU A 1 85 ? 21.055 -16.980 -2.474 1.00 93.12 85 GLU A C 1
ATOM 690 O O . GLU A 1 85 ? 21.404 -17.005 -1.297 1.00 93.12 85 GLU A O 1
ATOM 695 N N . TRP A 1 86 ? 20.483 -15.899 -3.012 1.00 92.75 86 TRP A N 1
ATOM 696 C CA . TRP A 1 86 ? 20.242 -14.661 -2.269 1.00 92.75 86 TRP A CA 1
ATOM 697 C C . TRP A 1 86 ? 19.037 -14.735 -1.315 1.00 92.75 86 TRP A C 1
ATOM 699 O O . TRP A 1 86 ? 18.842 -13.821 -0.508 1.00 92.75 86 TRP A O 1
ATOM 709 N N . VAL A 1 87 ? 18.208 -15.786 -1.389 1.00 93.31 87 VAL A N 1
ATOM 710 C CA . VAL A 1 87 ? 17.027 -15.920 -0.528 1.00 93.31 87 VAL A CA 1
ATOM 711 C C . VAL A 1 87 ? 17.442 -16.279 0.897 1.00 93.31 87 VAL A C 1
ATOM 713 O O . VAL A 1 87 ? 17.819 -17.404 1.210 1.00 93.31 87 VAL A O 1
ATOM 716 N N . ASP A 1 88 ? 17.277 -15.314 1.797 1.00 94.12 88 ASP A N 1
ATOM 717 C CA . ASP A 1 88 ? 17.403 -15.502 3.241 1.00 94.12 88 ASP A CA 1
ATOM 718 C C . ASP A 1 88 ? 16.039 -15.901 3.836 1.00 94.12 88 ASP A C 1
ATOM 720 O O . ASP A 1 88 ? 15.130 -15.077 4.004 1.00 94.12 88 ASP A O 1
ATOM 724 N N . MET A 1 89 ? 15.892 -17.189 4.163 1.00 94.38 89 MET A N 1
ATOM 725 C CA . MET A 1 89 ? 14.639 -17.748 4.685 1.00 94.38 89 MET A CA 1
ATOM 726 C C . MET A 1 89 ? 14.238 -17.187 6.053 1.00 94.38 89 MET A C 1
ATOM 728 O O . MET A 1 89 ? 13.044 -17.132 6.368 1.00 94.38 89 MET A O 1
ATOM 732 N N . ASP A 1 90 ? 15.192 -16.733 6.862 1.00 93.19 90 ASP A N 1
ATOM 733 C CA . ASP A 1 90 ? 14.889 -16.133 8.157 1.00 93.19 90 ASP A CA 1
ATOM 734 C C . ASP A 1 90 ? 14.358 -14.710 7.987 1.00 93.19 90 ASP A C 1
ATOM 736 O O . ASP A 1 90 ? 13.378 -14.337 8.644 1.00 93.19 90 ASP A O 1
ATOM 740 N N . LYS A 1 91 ? 14.926 -13.922 7.063 1.00 90.50 91 LYS A N 1
ATOM 741 C CA . LYS A 1 91 ? 14.346 -12.630 6.657 1.00 90.50 91 LYS A CA 1
ATOM 742 C C . LYS A 1 91 ? 12.948 -12.812 6.074 1.00 90.50 91 LYS A C 1
ATOM 744 O O . LYS A 1 91 ? 12.038 -12.100 6.499 1.00 90.50 91 LYS A O 1
ATOM 749 N N . TYR A 1 92 ? 12.749 -13.794 5.193 1.00 90.56 92 TYR A N 1
ATOM 750 C CA . TYR A 1 92 ? 11.440 -14.093 4.605 1.00 90.56 92 TYR A CA 1
ATOM 751 C C . TYR A 1 92 ? 10.382 -14.393 5.680 1.00 90.56 92 TYR A C 1
ATOM 753 O O . TYR A 1 92 ? 9.337 -13.740 5.744 1.00 90.56 92 TYR A O 1
ATOM 761 N N . ARG A 1 93 ? 10.678 -15.320 6.603 1.00 91.44 93 ARG A N 1
ATOM 762 C CA . ARG A 1 93 ? 9.769 -15.688 7.705 1.00 91.44 93 ARG A CA 1
ATOM 763 C C . ARG A 1 93 ? 9.511 -14.531 8.665 1.00 91.44 93 ARG A C 1
ATOM 765 O O . ARG A 1 93 ? 8.397 -14.399 9.172 1.00 91.44 93 ARG A O 1
ATOM 772 N N . ARG A 1 94 ? 10.510 -13.679 8.934 1.00 88.19 94 ARG A N 1
ATOM 773 C CA . ARG A 1 94 ? 10.299 -12.440 9.702 1.00 88.19 94 ARG A CA 1
ATOM 774 C C . ARG A 1 94 ? 9.334 -11.506 8.973 1.00 88.19 94 ARG A C 1
ATOM 776 O O . ARG A 1 94 ? 8.395 -11.037 9.608 1.00 88.19 94 ARG A O 1
ATOM 783 N N . GLY A 1 95 ? 9.494 -11.316 7.662 1.00 86.44 95 GLY A N 1
ATOM 784 C CA . GLY A 1 95 ? 8.581 -10.534 6.821 1.00 86.44 95 GLY A CA 1
ATOM 785 C C . GLY A 1 95 ? 7.130 -11.017 6.907 1.00 86.44 95 GLY A C 1
ATOM 786 O O . GLY A 1 95 ? 6.221 -10.224 7.150 1.00 86.44 95 GLY A O 1
ATOM 787 N N . GLN A 1 96 ? 6.906 -12.334 6.845 1.00 88.44 96 GLN A N 1
ATOM 788 C CA . GLN A 1 96 ? 5.565 -12.920 6.961 1.00 88.44 96 GLN A CA 1
ATOM 789 C C . GLN A 1 96 ? 4.845 -12.574 8.277 1.00 88.44 96 GLN A C 1
ATOM 791 O O . GLN A 1 96 ? 3.613 -12.493 8.295 1.00 88.44 96 GLN A O 1
ATOM 796 N N . LYS A 1 97 ? 5.577 -12.339 9.377 1.00 83.44 97 LYS A N 1
ATOM 797 C CA . LYS A 1 97 ? 4.982 -11.945 10.668 1.00 83.44 97 LYS A CA 1
ATOM 798 C C . LYS A 1 97 ? 4.347 -10.551 10.610 1.00 83.44 97 LYS A C 1
ATOM 800 O O . LYS A 1 97 ? 3.355 -10.310 11.299 1.00 83.44 97 LYS A O 1
ATOM 805 N N . TYR A 1 98 ? 4.852 -9.662 9.754 1.00 81.31 98 TYR A N 1
ATOM 806 C CA . TYR A 1 98 ? 4.312 -8.311 9.576 1.00 81.31 98 TYR A CA 1
ATOM 807 C C . TYR A 1 98 ? 3.039 -8.275 8.717 1.00 81.31 98 TYR A C 1
ATOM 809 O O . TYR A 1 98 ? 2.292 -7.302 8.767 1.00 81.31 98 TYR A O 1
ATOM 817 N N . LEU A 1 99 ? 2.705 -9.368 8.020 1.00 86.19 99 LEU A N 1
ATOM 818 C CA . LEU A 1 99 ? 1.506 -9.459 7.177 1.00 86.19 99 LEU A CA 1
ATOM 819 C C . LEU A 1 99 ? 0.204 -9.662 7.963 1.00 86.19 99 LEU A C 1
ATOM 821 O O . LEU A 1 99 ? -0.854 -9.809 7.358 1.00 86.19 99 LEU A O 1
ATOM 825 N N . SER A 1 100 ? 0.237 -9.687 9.302 1.00 85.06 100 SER A N 1
ATOM 826 C CA . SER A 1 100 ? -0.975 -9.931 10.097 1.00 85.06 100 SER A CA 1
ATOM 827 C C . SER A 1 100 ? -2.081 -8.902 9.833 1.00 85.06 100 SER A C 1
ATOM 829 O O . SER A 1 100 ? -3.253 -9.259 9.855 1.00 85.06 100 SER A O 1
ATOM 831 N N . THR A 1 101 ? -1.729 -7.642 9.556 1.00 84.44 101 THR A N 1
ATOM 832 C CA . THR A 1 101 ? -2.698 -6.600 9.183 1.00 84.44 101 THR A CA 1
ATOM 833 C C . THR A 1 101 ? -3.318 -6.906 7.827 1.00 84.44 101 THR A C 1
ATOM 835 O O . THR A 1 101 ? -4.535 -6.994 7.726 1.00 84.44 101 THR A O 1
ATOM 838 N N . VAL A 1 102 ? -2.484 -7.163 6.816 1.00 87.88 102 VAL A N 1
ATOM 839 C CA . VAL A 1 102 ? -2.921 -7.484 5.449 1.00 87.88 102 VAL A CA 1
ATOM 840 C C . VAL A 1 102 ? -3.840 -8.706 5.439 1.00 87.88 102 VAL A C 1
ATOM 842 O O . VAL A 1 102 ? -4.922 -8.660 4.867 1.00 87.88 102 VAL A O 1
ATOM 845 N N . LYS A 1 103 ? -3.471 -9.770 6.162 1.00 90.88 103 LYS A N 1
ATOM 846 C CA . LYS A 1 103 ? -4.298 -10.978 6.302 1.00 90.88 103 LYS A CA 1
ATOM 847 C C . LYS A 1 103 ? -5.686 -10.677 6.869 1.00 90.88 103 LYS A C 1
ATOM 849 O O . LYS A 1 103 ? -6.660 -11.219 6.368 1.00 90.88 103 LYS A O 1
ATOM 854 N N . ARG A 1 104 ? -5.794 -9.799 7.875 1.00 92.31 104 ARG A N 1
ATOM 855 C CA . ARG A 1 104 ? -7.095 -9.395 8.440 1.00 92.31 104 ARG A CA 1
ATOM 856 C C . ARG A 1 104 ? -7.935 -8.624 7.432 1.00 92.31 104 ARG A C 1
ATOM 858 O O . ARG A 1 104 ? -9.113 -8.931 7.304 1.00 92.31 104 ARG A O 1
ATOM 865 N N . VAL A 1 105 ? -7.333 -7.676 6.715 1.00 92.25 105 VAL A N 1
ATOM 866 C CA . VAL A 1 105 ? -8.026 -6.916 5.663 1.00 92.25 105 VAL A CA 1
ATOM 867 C C . VAL A 1 105 ? -8.576 -7.873 4.601 1.00 92.25 105 VAL A C 1
ATOM 869 O O . VAL A 1 105 ? -9.739 -7.763 4.232 1.00 92.25 105 VAL A O 1
ATOM 872 N N . PHE A 1 106 ? -7.801 -8.893 4.209 1.00 93.62 106 PHE A N 1
ATOM 873 C CA . PHE A 1 106 ? -8.265 -9.909 3.260 1.00 93.62 106 PHE A CA 1
ATOM 874 C C . PHE A 1 106 ? -9.529 -10.655 3.706 1.00 93.62 106 PHE A C 1
ATOM 876 O O . PHE A 1 106 ? -10.365 -10.998 2.874 1.00 93.62 106 PHE A O 1
ATOM 883 N N . THR A 1 107 ? -9.719 -10.860 5.012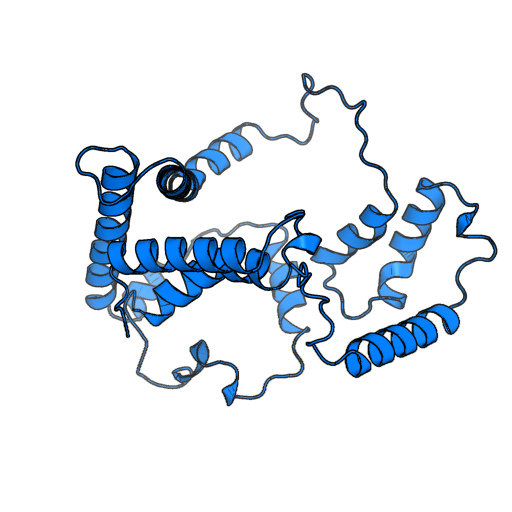 1.00 96.31 107 THR A N 1
ATOM 884 C CA . THR A 1 107 ? -10.936 -11.518 5.514 1.00 96.31 107 THR A CA 1
ATOM 885 C C . THR A 1 107 ? -12.202 -10.691 5.317 1.00 96.31 107 THR A C 1
ATOM 887 O O . THR A 1 107 ? -13.282 -11.266 5.281 1.00 96.31 107 THR A O 1
ATOM 890 N N . TRP A 1 108 ? -12.091 -9.368 5.163 1.00 95.06 108 TRP A N 1
ATOM 891 C CA . TRP A 1 108 ? -13.247 -8.501 4.927 1.00 95.06 108 TRP A CA 1
ATOM 892 C C . TRP A 1 108 ? -13.771 -8.613 3.499 1.00 95.06 108 TRP A C 1
ATOM 894 O O . TRP A 1 108 ? -14.971 -8.495 3.309 1.00 95.06 108 TRP A O 1
ATOM 904 N N . PHE A 1 109 ? -12.909 -8.871 2.509 1.00 92.88 109 PHE A N 1
ATOM 905 C CA . PHE A 1 109 ? -13.365 -9.101 1.131 1.00 92.88 109 PHE A CA 1
ATOM 906 C C . PHE A 1 109 ? -14.037 -10.468 0.970 1.00 92.88 109 PHE A C 1
ATOM 908 O O . PHE A 1 109 ? -14.914 -10.634 0.133 1.00 92.88 109 PHE A O 1
ATOM 915 N N . ASN A 1 110 ? -13.630 -11.447 1.782 1.00 91.88 110 ASN A N 1
ATOM 916 C CA . ASN A 1 110 ? -14.121 -12.824 1.704 1.00 91.88 110 ASN A CA 1
ATOM 917 C C . ASN A 1 110 ? -15.338 -13.093 2.607 1.00 91.88 110 ASN A C 1
ATOM 919 O O . ASN A 1 110 ? -15.733 -14.247 2.771 1.00 91.88 110 ASN A O 1
ATOM 923 N N . GLY A 1 111 ? -15.912 -12.070 3.241 1.00 92.69 111 GLY A N 1
ATOM 924 C CA . GLY A 1 111 ? -17.049 -12.237 4.139 1.00 92.69 111 GLY A CA 1
ATOM 925 C C . GLY A 1 111 ? -17.644 -10.914 4.595 1.00 92.69 111 GLY A C 1
ATOM 926 O O . GLY A 1 111 ? -17.190 -9.841 4.226 1.00 92.69 111 GLY A O 1
ATOM 927 N N . GLU A 1 112 ? -18.669 -10.980 5.434 1.00 94.38 112 GLU A N 1
ATOM 928 C CA . GLU A 1 112 ? -19.425 -9.796 5.839 1.00 94.38 112 GLU A CA 1
ATOM 929 C C . GLU A 1 112 ? -18.982 -9.328 7.236 1.00 94.38 112 GLU A C 1
ATOM 931 O O . GLU A 1 112 ? -19.297 -9.979 8.239 1.00 94.38 112 GLU A O 1
ATOM 936 N N . PRO A 1 113 ? -18.261 -8.197 7.365 1.00 95.25 113 PRO A N 1
ATOM 937 C CA . PRO A 1 113 ? -17.708 -7.760 8.648 1.00 95.25 113 PRO A CA 1
ATOM 938 C C . PRO A 1 113 ? -18.755 -7.258 9.654 1.00 95.25 113 PRO A C 1
ATOM 940 O O . PRO A 1 113 ? -18.401 -6.932 10.787 1.00 95.25 113 PRO A O 1
ATOM 943 N N . TRP A 1 114 ? -20.031 -7.201 9.267 1.00 94.25 114 TRP A N 1
ATOM 944 C CA . TRP A 1 114 ? -21.173 -6.872 10.126 1.00 94.25 114 TRP A CA 1
ATOM 945 C C . TRP A 1 114 ? -21.957 -8.098 10.607 1.00 94.25 114 TRP A C 1
ATOM 947 O O . TRP A 1 114 ? -22.766 -7.974 11.528 1.00 94.25 114 TRP A O 1
ATOM 957 N N . VAL A 1 115 ? -21.710 -9.288 10.050 1.00 96.44 115 VAL A N 1
ATOM 958 C CA . VAL A 1 115 ? -22.352 -10.523 10.514 1.00 96.44 115 VAL A CA 1
ATOM 959 C C . VAL A 1 115 ? -21.557 -11.085 11.683 1.00 96.44 115 VAL A C 1
ATOM 961 O O . VAL A 1 115 ? -20.410 -11.507 11.523 1.00 96.44 115 VAL A O 1
ATOM 964 N N . LYS A 1 116 ? -22.165 -11.070 12.875 1.00 95.19 116 LYS A N 1
ATOM 965 C CA . LYS A 1 116 ? -21.528 -11.505 14.127 1.00 95.19 116 LYS A CA 1
ATOM 966 C C . LYS A 1 116 ? -20.918 -12.905 14.003 1.00 95.19 116 LYS A C 1
ATOM 968 O O . LYS A 1 116 ? -21.392 -13.750 13.254 1.00 95.19 116 LYS A O 1
ATOM 973 N N . ASP A 1 117 ? -19.839 -13.115 14.752 1.00 91.94 117 ASP A N 1
ATOM 974 C CA . ASP A 1 117 ? -19.103 -14.382 14.892 1.00 91.94 117 ASP A CA 1
ATOM 975 C C . ASP A 1 117 ? -18.387 -14.913 13.631 1.00 91.94 117 ASP A C 1
ATOM 977 O O . ASP A 1 117 ? -17.519 -15.793 13.734 1.00 91.94 117 ASP A O 1
ATOM 981 N N . THR A 1 118 ? -18.601 -14.297 12.464 1.00 96.00 118 THR A N 1
ATOM 982 C CA . THR A 1 118 ? -17.778 -14.537 11.269 1.00 96.00 118 THR A CA 1
ATOM 983 C C . THR A 1 118 ? -16.320 -14.126 11.496 1.00 96.00 118 THR A C 1
ATOM 985 O O . THR A 1 118 ? -15.988 -13.332 12.386 1.00 96.00 118 THR A O 1
ATOM 988 N N . GLU A 1 119 ? -15.411 -14.684 10.695 1.00 96.62 119 GLU A N 1
ATOM 989 C CA . GLU A 1 119 ? -14.002 -14.280 10.720 1.00 96.62 119 GLU A CA 1
ATOM 990 C C . GLU A 1 119 ? -13.837 -12.799 10.340 1.00 96.62 119 GLU A C 1
ATOM 992 O O . GLU A 1 119 ? -13.129 -12.066 11.037 1.00 96.62 119 GLU A O 1
ATOM 997 N N . ALA A 1 120 ? -14.555 -12.344 9.306 1.00 96.69 120 ALA A N 1
ATOM 998 C CA . ALA A 1 120 ? -14.574 -10.953 8.863 1.00 96.69 120 ALA A CA 1
ATOM 999 C C . ALA A 1 120 ? -14.977 -10.004 10.003 1.00 96.69 120 ALA A C 1
ATOM 1001 O O . ALA A 1 120 ? -14.267 -9.034 10.282 1.00 96.69 120 ALA A O 1
ATOM 1002 N N . TYR A 1 121 ? -16.060 -10.323 10.723 1.00 96.88 121 TYR A N 1
ATOM 1003 C CA . TYR A 1 121 ? -16.520 -9.538 11.869 1.00 96.88 121 TYR A CA 1
ATOM 1004 C C . TYR A 1 121 ? -15.483 -9.496 12.986 1.00 96.88 121 TYR A C 1
ATOM 1006 O O . TYR A 1 121 ? -15.113 -8.417 13.456 1.00 96.88 121 TYR A O 1
ATOM 1014 N N . ARG A 1 122 ? -14.949 -10.653 13.394 1.00 96.62 122 ARG A N 1
ATOM 1015 C CA . ARG A 1 122 ? -13.940 -10.720 14.463 1.00 96.62 122 ARG A CA 1
ATOM 1016 C C . ARG A 1 122 ? -12.690 -9.912 14.115 1.00 96.62 122 ARG A C 1
ATOM 1018 O O . ARG A 1 122 ? -12.182 -9.180 14.967 1.00 96.62 122 ARG A O 1
ATOM 1025 N N . ASN A 1 123 ? -12.222 -9.989 12.871 1.00 97.00 123 ASN A N 1
ATOM 1026 C CA . ASN A 1 123 ? -11.060 -9.233 12.410 1.00 97.00 123 ASN A CA 1
ATOM 1027 C C . ASN A 1 123 ? -11.342 -7.731 12.269 1.00 97.00 123 ASN A C 1
ATOM 1029 O O . ASN A 1 123 ? -10.478 -6.928 12.621 1.00 97.00 123 ASN A O 1
ATOM 1033 N N . MET A 1 124 ? -12.540 -7.336 11.826 1.00 96.31 124 MET A N 1
ATOM 1034 C CA . MET A 1 124 ? -12.973 -5.933 11.798 1.00 96.31 124 MET A CA 1
ATOM 1035 C C . MET A 1 124 ? -13.001 -5.335 13.213 1.00 96.31 124 MET A C 1
ATOM 1037 O O . MET A 1 124 ? -12.378 -4.304 13.474 1.00 96.31 124 MET A O 1
ATOM 1041 N N . GLN A 1 125 ? -13.634 -6.031 14.164 1.00 95.88 125 GLN A N 1
ATOM 1042 C CA . GLN A 1 125 ? -13.685 -5.613 15.569 1.00 95.88 125 GLN A CA 1
ATOM 1043 C C . GLN A 1 125 ? -12.292 -5.555 16.204 1.00 95.88 125 GLN A C 1
ATOM 1045 O O . GLN A 1 125 ? -11.987 -4.630 16.960 1.00 95.88 125 GLN A O 1
ATOM 1050 N N . PHE A 1 126 ? -11.414 -6.509 15.879 1.00 95.50 126 PHE A N 1
ATOM 1051 C CA . PHE A 1 126 ? -10.030 -6.492 16.342 1.00 95.50 126 PHE A CA 1
ATOM 1052 C C . PHE A 1 1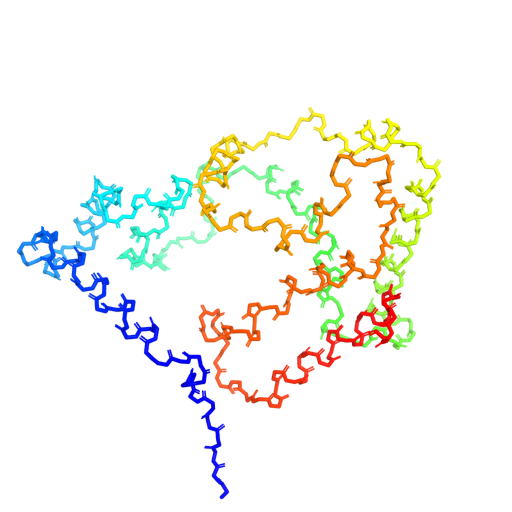26 ? -9.293 -5.234 15.871 1.00 95.50 126 PHE A C 1
ATOM 1054 O O . PHE A 1 126 ? -8.655 -4.558 16.683 1.00 95.50 126 PHE A O 1
ATOM 1061 N N . THR A 1 127 ? -9.397 -4.896 14.584 1.00 94.25 127 THR A N 1
ATOM 1062 C CA . THR A 1 127 ? -8.769 -3.698 14.014 1.00 94.25 127 THR A CA 1
ATOM 1063 C C . THR A 1 127 ? -9.345 -2.424 14.629 1.00 94.25 127 THR A C 1
ATOM 1065 O O . THR A 1 127 ? -8.579 -1.592 15.117 1.00 94.25 127 THR A O 1
ATOM 1068 N N . ARG A 1 128 ? -10.676 -2.307 14.736 1.00 94.44 128 ARG A N 1
ATOM 1069 C CA . ARG A 1 128 ? -11.340 -1.176 15.407 1.00 94.44 128 ARG A CA 1
ATOM 1070 C C . ARG A 1 128 ? -10.844 -0.999 16.845 1.00 94.44 128 ARG A C 1
ATOM 1072 O O . ARG A 1 128 ? -10.479 0.103 17.251 1.00 94.44 128 ARG A O 1
ATOM 1079 N N . LYS A 1 129 ? -10.752 -2.090 17.614 1.00 94.75 129 LYS A N 1
ATOM 1080 C CA . LYS A 1 129 ? -10.228 -2.065 18.988 1.00 94.75 129 LYS A CA 1
ATOM 1081 C C . LYS A 1 129 ? -8.769 -1.612 19.034 1.00 94.75 129 LYS A C 1
ATOM 1083 O O . LYS A 1 129 ? -8.406 -0.840 19.918 1.00 94.75 129 LYS A O 1
ATOM 1088 N N . LYS A 1 130 ? -7.929 -2.058 18.094 1.00 93.06 130 LYS A N 1
ATOM 1089 C CA . LYS A 1 130 ? -6.531 -1.611 17.994 1.00 93.06 130 LYS A CA 1
ATOM 1090 C C . LYS A 1 130 ? -6.437 -0.113 17.714 1.00 93.06 130 LYS A C 1
ATOM 1092 O O . LYS A 1 130 ? -5.657 0.546 18.397 1.00 93.06 130 LYS A O 1
ATOM 1097 N N . HIS A 1 131 ? -7.237 0.410 16.785 1.00 92.81 131 HIS A N 1
ATOM 1098 C CA . HIS A 1 131 ? -7.292 1.843 16.484 1.00 92.81 131 HIS A CA 1
ATOM 1099 C C . HIS A 1 131 ? -7.736 2.666 17.697 1.00 92.81 131 HIS A C 1
ATOM 1101 O O . HIS A 1 131 ? -7.088 3.655 18.030 1.00 92.81 131 HIS A O 1
ATOM 1107 N N . LEU A 1 132 ? -8.762 2.211 18.424 1.00 91.31 132 LEU A N 1
ATOM 1108 C CA . LEU A 1 132 ? -9.189 2.856 19.665 1.00 91.31 132 LEU A CA 1
ATOM 1109 C C . LEU A 1 132 ? -8.069 2.855 20.712 1.00 91.31 132 LEU A C 1
ATOM 1111 O O . LEU A 1 132 ? -7.728 3.901 21.249 1.00 91.31 132 LEU A O 1
ATOM 1115 N N . MET A 1 133 ? -7.454 1.697 20.970 1.00 92.38 133 MET A N 1
ATOM 1116 C CA . MET A 1 133 ? -6.388 1.572 21.968 1.00 92.38 133 MET A CA 1
ATOM 1117 C C . MET A 1 133 ? -5.198 2.485 21.670 1.00 92.38 133 MET A C 1
ATOM 1119 O O . MET A 1 133 ? -4.694 3.146 22.578 1.00 92.38 133 MET A O 1
ATOM 1123 N N . ILE A 1 134 ? -4.724 2.512 20.420 1.00 89.56 134 ILE A N 1
ATOM 1124 C CA . ILE A 1 134 ? -3.590 3.364 20.055 1.00 89.56 134 ILE A CA 1
ATOM 1125 C C . ILE A 1 134 ? -3.994 4.840 20.033 1.00 89.56 134 ILE A C 1
ATOM 1127 O O . ILE A 1 134 ? -3.229 5.662 20.522 1.00 89.56 134 ILE A O 1
ATOM 1131 N N . GLY A 1 135 ? -5.203 5.174 19.568 1.00 88.44 135 GLY A N 1
ATOM 1132 C CA . GLY A 1 135 ? -5.738 6.534 19.607 1.00 88.44 135 GLY A CA 1
ATOM 1133 C C . GLY A 1 135 ? -5.813 7.074 21.035 1.00 88.44 135 GLY A C 1
ATOM 1134 O O . GLY A 1 135 ? -5.286 8.150 21.308 1.00 88.44 135 GLY A O 1
ATOM 1135 N N . THR A 1 136 ? -6.361 6.292 21.971 1.00 88.69 136 THR A N 1
ATOM 1136 C CA . THR A 1 136 ? -6.379 6.634 23.400 1.00 88.69 136 THR A CA 1
ATOM 1137 C C . THR A 1 136 ? -4.964 6.779 23.955 1.00 88.69 136 THR A C 1
ATOM 1139 O O . THR A 1 136 ? -4.664 7.792 24.582 1.00 88.69 136 THR A O 1
ATOM 1142 N N . LYS A 1 137 ? -4.070 5.818 23.687 1.00 89.94 137 LYS A N 1
ATOM 1143 C CA . LYS A 1 137 ? -2.681 5.867 24.165 1.00 89.94 137 LYS A CA 1
ATOM 1144 C C . LYS A 1 137 ? -1.954 7.130 23.692 1.00 89.94 137 LYS A C 1
ATOM 1146 O O . LYS A 1 137 ? -1.321 7.795 24.499 1.00 89.94 137 LYS A O 1
ATOM 1151 N N . VAL A 1 138 ? -2.052 7.464 22.404 1.00 87.12 138 VAL A N 1
ATOM 1152 C CA . VAL A 1 138 ? -1.384 8.638 21.818 1.00 87.12 138 VAL A CA 1
ATOM 1153 C C . VAL A 1 138 ? -1.989 9.939 22.350 1.00 87.12 138 VAL A C 1
ATOM 1155 O O . VAL A 1 138 ? -1.244 10.871 22.637 1.00 87.12 138 VAL A O 1
ATOM 1158 N N . SER A 1 139 ? -3.308 9.989 22.571 1.00 84.69 139 SER A N 1
ATOM 1159 C CA . SER A 1 139 ? -3.972 11.173 23.142 1.00 84.69 139 SER A CA 1
ATOM 1160 C C . SER A 1 139 ? -3.508 11.517 24.564 1.00 84.69 139 SER A C 1
ATOM 1162 O O . SER A 1 139 ? -3.611 12.667 24.982 1.00 84.69 139 SER A O 1
ATOM 1164 N N . GLN A 1 140 ? -2.968 10.534 25.292 1.00 86.75 140 GLN A N 1
ATOM 1165 C CA . GLN A 1 140 ? -2.450 10.684 26.654 1.00 86.75 140 GLN A CA 1
ATOM 1166 C C . GLN A 1 140 ? -0.950 11.010 26.705 1.00 86.75 140 GLN A C 1
ATOM 1168 O O . GLN A 1 140 ? -0.421 11.225 27.791 1.00 86.75 140 GLN A O 1
ATOM 1173 N N . MET A 1 141 ? -0.259 11.029 25.561 1.00 87.94 141 MET A N 1
ATOM 1174 C CA . MET A 1 141 ? 1.179 11.287 25.485 1.00 87.94 141 MET A CA 1
ATOM 1175 C C . MET A 1 141 ? 1.483 12.756 25.183 1.00 87.94 141 MET A C 1
ATOM 1177 O O . MET A 1 141 ? 0.847 13.408 24.341 1.00 87.94 141 MET A O 1
ATOM 1181 N N . ASP A 1 142 ? 2.532 13.280 25.812 1.00 86.56 142 ASP A N 1
ATOM 1182 C CA . ASP A 1 142 ? 3.176 14.488 25.309 1.00 86.56 142 ASP A CA 1
ATOM 1183 C C . ASP A 1 142 ? 3.959 14.200 24.006 1.00 86.56 142 ASP A C 1
ATOM 1185 O O . ASP A 1 142 ? 4.026 13.070 23.515 1.00 86.56 142 ASP A O 1
ATOM 1189 N N . ASN A 1 143 ? 4.483 15.255 23.378 1.00 80.50 143 ASN A N 1
ATOM 1190 C CA . ASN A 1 143 ? 5.187 15.107 22.103 1.00 80.50 143 ASN A CA 1
ATOM 1191 C C . ASN A 1 143 ? 6.474 14.286 22.251 1.00 80.50 143 ASN A C 1
ATOM 1193 O O . ASN A 1 143 ? 6.760 13.452 21.396 1.00 80.50 143 ASN A O 1
ATOM 1197 N N . GLU A 1 144 ? 7.241 14.512 23.315 1.00 85.69 144 GLU A N 1
ATOM 1198 C CA . GLU A 1 144 ? 8.525 13.843 23.533 1.00 85.69 144 GLU A CA 1
ATOM 1199 C C . GLU A 1 144 ? 8.317 12.347 23.769 1.00 85.69 144 GLU A C 1
ATOM 1201 O O . GLU A 1 144 ? 8.971 11.520 23.132 1.00 85.69 144 GLU A O 1
ATOM 1206 N N . GLN A 1 145 ? 7.334 11.998 24.602 1.00 88.94 145 GLN A N 1
ATOM 1207 C CA . GLN A 1 145 ? 6.912 10.623 24.854 1.00 88.94 145 GLN A CA 1
ATOM 1208 C C . GLN A 1 145 ? 6.473 9.919 23.572 1.00 88.94 145 GLN A C 1
ATOM 1210 O O . GLN A 1 145 ? 6.880 8.782 23.321 1.00 88.94 145 GLN A O 1
ATOM 1215 N N . TYR A 1 146 ? 5.659 10.588 22.751 1.00 84.69 146 TYR A N 1
ATOM 1216 C CA . TYR A 1 146 ? 5.210 10.038 21.478 1.00 84.69 146 TYR A CA 1
ATOM 1217 C C . TYR A 1 146 ? 6.390 9.753 20.542 1.00 84.69 146 TYR A C 1
ATOM 1219 O O . TYR A 1 146 ? 6.520 8.623 20.074 1.00 84.69 146 TYR A O 1
ATOM 1227 N N . TYR A 1 147 ? 7.279 10.727 20.314 1.00 82.69 147 TYR A N 1
ATOM 1228 C CA . TYR A 1 147 ? 8.429 10.550 19.420 1.00 82.69 147 TYR A CA 1
ATOM 1229 C C . TYR A 1 147 ? 9.399 9.481 19.916 1.00 82.69 147 TYR A C 1
ATOM 1231 O O . TYR A 1 147 ? 9.889 8.674 19.123 1.00 82.69 147 TYR A O 1
ATOM 1239 N N . ALA A 1 148 ? 9.660 9.440 21.224 1.00 87.56 148 ALA A N 1
ATOM 1240 C CA . ALA A 1 148 ? 10.483 8.398 21.821 1.00 87.56 148 ALA A CA 1
ATOM 1241 C C . ALA A 1 148 ? 9.862 7.008 21.604 1.00 87.56 148 ALA A C 1
ATOM 1243 O O . ALA A 1 148 ? 10.573 6.070 21.243 1.00 87.56 148 ALA A O 1
ATOM 1244 N N . ALA A 1 149 ? 8.539 6.880 21.756 1.00 86.56 149 ALA A N 1
ATOM 1245 C CA . ALA A 1 149 ? 7.818 5.623 21.568 1.00 86.56 149 ALA A CA 1
ATOM 1246 C C . ALA A 1 149 ? 7.639 5.219 20.093 1.00 86.56 149 ALA A C 1
ATOM 1248 O O . ALA A 1 149 ? 7.533 4.027 19.803 1.00 86.56 149 ALA A O 1
ATOM 1249 N N . SER A 1 150 ? 7.586 6.179 19.164 1.00 82.88 150 SER A N 1
ATOM 1250 C CA . SER A 1 150 ? 7.431 5.925 17.726 1.00 82.88 150 SER A CA 1
ATOM 1251 C C . SER A 1 150 ? 8.761 5.692 17.007 1.00 82.88 150 SER A C 1
ATOM 1253 O O . SER A 1 150 ? 8.765 5.276 15.848 1.00 82.88 150 SER A O 1
ATOM 1255 N N . LYS A 1 151 ? 9.899 5.979 17.654 1.00 82.94 151 LYS A N 1
ATOM 1256 C CA . LYS A 1 151 ? 11.224 5.829 17.050 1.00 82.94 151 LYS A CA 1
ATOM 1257 C C . LYS A 1 151 ? 11.550 4.353 16.823 1.00 82.94 151 LYS A C 1
ATOM 1259 O O . LYS A 1 151 ? 11.720 3.576 17.760 1.00 82.94 151 LYS A O 1
ATOM 1264 N N . ILE A 1 152 ? 11.719 3.975 15.560 1.00 79.69 152 ILE A N 1
ATOM 1265 C CA . ILE A 1 152 ? 12.250 2.663 15.187 1.00 79.69 152 ILE A CA 1
ATOM 1266 C C . ILE A 1 152 ? 13.770 2.729 15.354 1.00 79.69 152 ILE A C 1
ATOM 1268 O O . ILE A 1 152 ? 14.453 3.382 14.572 1.00 79.69 152 ILE A O 1
ATOM 1272 N N . ALA A 1 153 ? 14.293 2.087 16.403 1.00 68.19 153 ALA A N 1
ATOM 1273 C CA . ALA A 1 153 ? 15.691 2.228 16.823 1.00 68.19 153 ALA A CA 1
ATOM 1274 C C . ALA A 1 153 ? 16.715 1.868 15.728 1.00 68.19 153 ALA A C 1
ATOM 1276 O O . ALA A 1 153 ? 17.768 2.490 15.674 1.00 68.19 153 ALA A O 1
ATOM 1277 N N . ASN A 1 154 ? 16.385 0.910 14.853 1.00 66.00 154 ASN A N 1
ATOM 1278 C CA . ASN A 1 154 ? 17.243 0.427 13.769 1.00 66.00 154 ASN A CA 1
ATOM 1279 C C . ASN A 1 154 ? 16.413 0.182 12.499 1.00 66.00 154 ASN A C 1
ATOM 1281 O O . ASN A 1 154 ? 16.198 -0.968 12.109 1.00 66.00 154 ASN A O 1
ATOM 1285 N N . SER A 1 155 ? 15.892 1.238 11.867 1.00 66.00 155 SER A N 1
ATOM 1286 C CA . SER A 1 155 ? 15.258 1.124 10.546 1.00 66.00 155 SER A CA 1
ATOM 1287 C C . SER A 1 155 ? 16.328 0.853 9.480 1.00 66.00 155 SER A C 1
ATOM 1289 O O . SER A 1 155 ? 16.717 1.745 8.732 1.00 66.00 155 SER A O 1
ATOM 1291 N N . TRP A 1 156 ? 16.869 -0.365 9.449 1.00 67.56 156 TRP A N 1
ATOM 1292 C CA . TRP A 1 156 ? 17.827 -0.757 8.424 1.00 67.56 156 TRP A CA 1
ATOM 1293 C C . TRP A 1 156 ? 17.076 -1.176 7.161 1.00 67.56 156 TRP A C 1
ATOM 1295 O O . TRP A 1 156 ? 16.481 -2.251 7.097 1.00 67.56 156 TRP A O 1
ATOM 1305 N N . CYS A 1 157 ? 17.107 -0.298 6.168 1.00 72.44 157 CYS A N 1
ATOM 1306 C CA . CYS A 1 157 ? 16.791 -0.593 4.780 1.00 72.44 157 CYS A CA 1
ATOM 1307 C C . CYS A 1 157 ? 17.975 -0.040 3.973 1.00 72.44 157 CYS A C 1
ATOM 1309 O O . CYS A 1 157 ? 18.233 1.163 4.066 1.00 72.44 157 CYS A O 1
ATOM 1311 N N . PRO A 1 158 ? 18.746 -0.892 3.270 1.00 72.75 158 PRO A N 1
ATOM 1312 C CA . PRO A 1 158 ? 19.899 -0.460 2.475 1.00 72.75 158 PRO A CA 1
ATOM 1313 C C . PRO A 1 158 ? 19.574 0.689 1.515 1.00 72.75 158 PRO A C 1
ATOM 1315 O O . PRO A 1 158 ? 20.404 1.559 1.272 1.00 72.75 158 PRO A O 1
ATOM 1318 N N . GLU A 1 159 ? 18.339 0.717 1.028 1.00 77.56 159 GLU A N 1
ATOM 1319 C CA . GLU A 1 159 ? 17.824 1.686 0.073 1.00 77.56 159 GLU A CA 1
ATOM 1320 C C . GLU A 1 159 ? 17.264 2.948 0.747 1.00 77.56 159 GLU A C 1
ATOM 1322 O O . GLU A 1 159 ? 16.955 3.910 0.053 1.00 77.56 159 GLU A O 1
ATOM 1327 N N . TYR A 1 160 ? 17.135 2.995 2.080 1.00 78.44 160 TYR A N 1
ATOM 1328 C CA . TYR A 1 160 ? 16.427 4.069 2.789 1.00 78.44 160 TYR A CA 1
ATOM 1329 C C . TYR A 1 160 ? 17.001 5.458 2.510 1.00 78.44 160 TYR A C 1
ATOM 1331 O O . TYR A 1 160 ? 16.252 6.376 2.185 1.00 78.44 160 TYR A O 1
ATOM 1339 N N . GLU A 1 161 ? 18.321 5.628 2.623 1.00 78.75 161 GLU A N 1
ATOM 1340 C CA . GLU A 1 161 ? 18.948 6.932 2.379 1.00 78.75 161 GLU A CA 1
ATOM 1341 C C . GLU A 1 161 ? 18.859 7.342 0.908 1.00 78.75 161 GLU A C 1
ATOM 1343 O O . GLU A 1 161 ? 18.671 8.523 0.615 1.00 78.75 161 GLU A O 1
ATOM 1348 N N . LEU A 1 162 ? 18.935 6.371 -0.008 1.00 79.69 162 LEU A N 1
ATOM 1349 C CA . LEU A 1 162 ? 18.788 6.621 -1.438 1.00 79.69 162 LEU A CA 1
ATOM 1350 C C . LEU A 1 162 ? 17.351 7.041 -1.770 1.00 79.69 162 LEU A C 1
ATOM 1352 O O . LEU A 1 162 ? 17.160 8.097 -2.363 1.00 79.69 162 LEU A O 1
ATOM 1356 N N . LEU A 1 163 ? 16.349 6.305 -1.276 1.00 77.06 163 LEU A N 1
ATOM 1357 C CA . LEU A 1 163 ? 14.931 6.657 -1.388 1.00 77.06 163 LEU A CA 1
ATOM 1358 C C . LEU A 1 163 ? 14.672 8.048 -0.798 1.00 77.06 163 LEU A C 1
ATOM 1360 O O . LEU A 1 163 ? 14.073 8.902 -1.443 1.00 77.06 163 LEU A O 1
ATOM 1364 N N . ARG A 1 164 ? 15.157 8.319 0.418 1.00 75.44 164 ARG A N 1
ATOM 1365 C CA . ARG A 1 164 ? 14.958 9.610 1.089 1.00 75.44 164 ARG A CA 1
ATOM 1366 C C . ARG A 1 164 ? 15.546 10.770 0.285 1.00 75.44 164 ARG A C 1
ATOM 1368 O O . ARG A 1 164 ? 14.913 11.820 0.198 1.00 75.44 164 ARG A O 1
ATOM 1375 N N . LYS A 1 165 ? 16.743 10.592 -0.282 1.00 78.06 165 LYS A N 1
ATOM 1376 C CA . LYS A 1 165 ? 17.388 11.585 -1.149 1.00 78.06 165 LYS A CA 1
ATOM 1377 C C . LYS A 1 165 ? 16.599 11.784 -2.441 1.00 78.06 165 LYS A C 1
ATOM 1379 O O . LYS A 1 165 ? 16.339 12.925 -2.805 1.00 78.06 165 LYS A O 1
ATOM 1384 N N . ASP A 1 166 ? 16.203 10.696 -3.092 1.00 73.62 166 ASP A N 1
ATOM 1385 C CA . ASP A 1 166 ? 15.472 10.721 -4.356 1.00 73.62 166 ASP A CA 1
ATOM 1386 C C . ASP A 1 166 ? 14.114 11.425 -4.222 1.00 73.62 166 ASP A C 1
ATOM 1388 O O . ASP A 1 166 ? 13.791 12.306 -5.009 1.00 73.62 166 ASP A O 1
ATOM 1392 N N . PHE A 1 167 ? 13.332 11.106 -3.187 1.00 71.31 167 PHE A N 1
ATOM 1393 C CA . PHE A 1 167 ? 12.016 11.721 -2.976 1.00 71.31 167 PHE A CA 1
ATOM 1394 C C . PHE A 1 167 ? 12.086 13.174 -2.480 1.00 71.31 167 PHE A C 1
ATOM 1396 O O . PHE A 1 167 ? 11.088 13.893 -2.551 1.00 71.31 167 PHE A O 1
ATOM 1403 N N . ALA A 1 168 ? 13.243 13.636 -1.993 1.00 70.69 168 ALA A N 1
ATOM 1404 C CA . ALA A 1 168 ? 13.443 15.038 -1.631 1.00 70.69 168 ALA A CA 1
ATOM 1405 C C . ALA A 1 168 ? 13.635 15.949 -2.858 1.00 70.69 168 ALA A C 1
ATOM 1407 O O . ALA A 1 168 ? 13.434 17.155 -2.744 1.00 70.69 168 ALA A O 1
ATOM 1408 N N . THR A 1 169 ? 14.016 15.401 -4.018 1.00 67.81 169 THR A N 1
ATOM 1409 C CA . THR A 1 169 ? 14.346 16.185 -5.220 1.00 67.81 169 THR A CA 1
ATOM 1410 C C . THR A 1 169 ? 13.209 16.270 -6.244 1.00 67.81 169 THR A C 1
ATOM 1412 O O . THR A 1 169 ? 13.305 17.072 -7.169 1.00 67.81 169 THR A O 1
ATOM 1415 N N . THR A 1 170 ? 12.128 15.489 -6.106 1.00 57.19 170 THR A N 1
ATOM 1416 C CA . THR A 1 170 ? 11.177 15.250 -7.216 1.00 57.19 170 THR A CA 1
ATOM 1417 C C . THR A 1 170 ? 9.882 16.070 -7.218 1.00 57.19 170 THR A C 1
ATOM 1419 O O . THR A 1 170 ? 9.079 15.895 -8.131 1.00 57.19 170 THR A O 1
ATOM 1422 N N . CYS A 1 171 ? 9.626 16.969 -6.261 1.00 57.62 171 CYS A N 1
ATOM 1423 C CA . CYS A 1 171 ? 8.389 17.766 -6.286 1.00 57.62 171 CYS A CA 1
ATOM 1424 C C . CYS A 1 171 ? 8.666 19.277 -6.329 1.00 57.62 171 CYS A C 1
ATOM 1426 O O . CYS A 1 171 ? 8.763 19.898 -5.275 1.00 57.62 171 CYS A O 1
ATOM 1428 N N . PRO A 1 172 ? 8.763 19.885 -7.529 1.00 53.62 172 PRO A N 1
ATOM 1429 C CA . PRO A 1 172 ? 8.878 21.336 -7.686 1.00 53.62 172 PRO A CA 1
ATOM 1430 C C . PRO A 1 172 ? 7.549 22.090 -7.468 1.00 53.62 172 PRO A C 1
ATOM 1432 O O . PRO A 1 172 ? 7.554 23.315 -7.399 1.00 53.62 172 PRO A O 1
ATOM 1435 N N . PHE A 1 173 ? 6.413 21.393 -7.328 1.00 52.06 173 PHE A N 1
ATOM 1436 C CA . PHE A 1 173 ? 5.090 21.989 -7.081 1.00 52.06 173 PHE A CA 1
ATOM 1437 C C . PHE A 1 173 ? 4.796 22.120 -5.580 1.00 52.06 173 PHE A C 1
ATOM 1439 O O . PHE A 1 173 ? 3.808 21.608 -5.060 1.00 52.06 173 PHE A O 1
ATOM 1446 N N . GLU A 1 174 ? 5.692 22.781 -4.849 1.00 56.34 174 GLU A N 1
ATOM 1447 C CA . GLU A 1 174 ? 5.594 22.946 -3.396 1.00 56.34 174 GLU A CA 1
ATOM 1448 C C . GLU A 1 174 ? 4.652 24.083 -2.972 1.00 56.34 174 GLU A C 1
ATOM 1450 O O . GLU A 1 174 ? 4.982 24.864 -2.080 1.00 56.34 174 GLU A O 1
ATOM 1455 N N . GLU A 1 175 ? 3.466 24.193 -3.573 1.00 60.94 175 GLU A N 1
ATOM 1456 C CA . GLU A 1 175 ? 2.515 25.217 -3.144 1.00 60.94 175 GLU A CA 1
ATOM 1457 C C . GLU A 1 175 ? 2.055 24.919 -1.702 1.00 60.94 175 GLU A C 1
ATOM 1459 O O . GLU A 1 175 ? 1.499 23.844 -1.439 1.00 60.94 175 GLU A O 1
ATOM 1464 N N . PRO A 1 176 ? 2.239 25.842 -0.733 1.00 58.94 176 PRO A N 1
ATOM 1465 C CA . PRO A 1 176 ? 1.982 25.586 0.689 1.00 58.94 176 PRO A CA 1
ATOM 1466 C C . PRO A 1 176 ? 0.569 25.067 1.004 1.00 58.94 176 PRO A C 1
ATOM 1468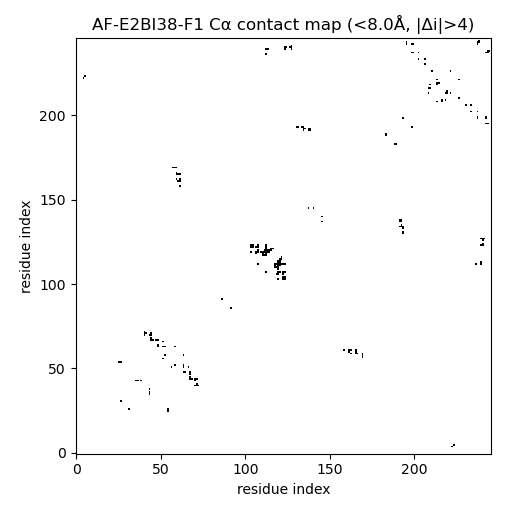 O O . PRO A 1 176 ? 0.359 24.383 2.004 1.00 58.94 176 PRO A O 1
ATOM 1471 N N . ARG A 1 177 ? -0.408 25.357 0.136 1.00 64.31 177 ARG A N 1
ATOM 1472 C CA . ARG A 1 177 ? -1.815 24.951 0.284 1.00 64.31 177 ARG A CA 1
ATOM 1473 C C . ARG A 1 177 ? -2.110 23.516 -0.163 1.00 64.31 177 ARG A C 1
ATOM 1475 O O . ARG A 1 177 ? -3.191 23.016 0.123 1.00 64.31 177 ARG A O 1
ATOM 1482 N N . GLN A 1 178 ? -1.170 22.838 -0.819 1.00 64.81 178 GLN A N 1
ATOM 1483 C CA . GLN A 1 178 ? -1.339 21.461 -1.302 1.00 64.81 178 GLN A CA 1
ATOM 1484 C C . GLN A 1 178 ? -0.873 20.401 -0.287 1.00 64.81 178 GLN A C 1
ATOM 1486 O O . GLN A 1 178 ? -0.960 19.204 -0.553 1.00 64.81 178 GLN A O 1
ATOM 1491 N N . ARG A 1 179 ? -0.394 20.815 0.898 1.00 64.56 179 ARG A N 1
ATOM 1492 C CA . ARG A 1 179 ? 0.096 19.917 1.960 1.00 64.56 179 ARG A CA 1
ATOM 1493 C C . ARG A 1 179 ? -0.740 20.054 3.237 1.00 64.56 179 ARG A C 1
ATOM 1495 O O . ARG A 1 179 ? -0.219 20.506 4.255 1.00 64.56 179 ARG A O 1
ATOM 1502 N N . PRO A 1 180 ? -2.020 19.637 3.233 1.00 64.81 180 PRO A N 1
ATOM 1503 C CA . PRO A 1 180 ? -2.885 19.750 4.410 1.00 64.81 180 PRO A CA 1
ATOM 1504 C C . PRO A 1 180 ? -2.315 19.026 5.642 1.00 64.81 180 PRO A C 1
ATOM 1506 O O . PRO A 1 180 ? -2.510 19.470 6.767 1.00 64.81 180 PRO A O 1
ATOM 1509 N N . TYR A 1 181 ? -1.514 17.974 5.450 1.00 63.97 181 TYR A N 1
ATOM 1510 C CA . TYR A 1 181 ? -0.817 17.272 6.534 1.00 63.97 181 TYR A CA 1
ATOM 1511 C C . TYR A 1 181 ? 0.329 18.080 7.177 1.00 63.97 181 TYR A C 1
ATOM 1513 O O . TYR A 1 181 ? 0.704 17.791 8.311 1.00 63.97 181 TYR A O 1
ATOM 1521 N N . LYS A 1 182 ? 0.865 19.103 6.492 1.00 67.75 182 LYS A N 1
ATOM 1522 C CA . LYS A 1 182 ? 1.859 20.053 7.024 1.00 6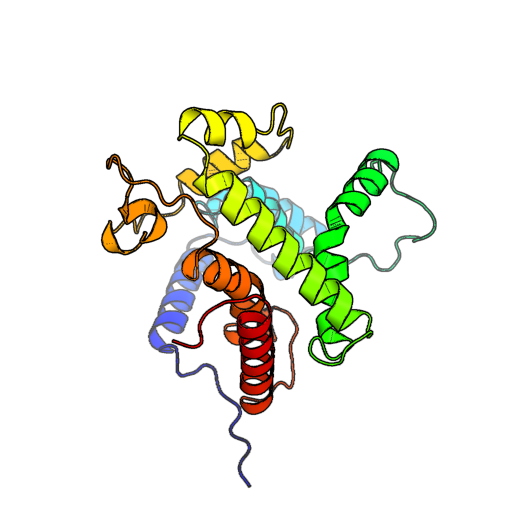7.75 182 LYS A CA 1
ATOM 1523 C C . LYS A 1 182 ? 1.230 21.331 7.581 1.00 67.75 182 LYS A C 1
ATOM 1525 O O . LYS A 1 182 ? 1.953 22.211 8.031 1.00 67.75 182 LYS A O 1
ATOM 1530 N N . MET A 1 183 ? -0.102 21.455 7.578 1.00 68.06 183 MET A N 1
ATOM 1531 C CA . MET A 1 183 ? -0.809 22.673 8.009 1.00 68.06 183 MET A CA 1
ATOM 1532 C C . MET A 1 183 ? -0.425 23.128 9.427 1.00 68.06 183 MET A C 1
ATOM 1534 O O . MET A 1 183 ? -0.477 24.314 9.735 1.00 68.06 183 MET A O 1
ATOM 1538 N N . PHE A 1 184 ? -0.010 22.190 10.279 1.00 67.19 184 PHE A N 1
ATOM 1539 C CA . PHE A 1 184 ? 0.398 22.451 11.658 1.00 67.19 184 PHE A CA 1
ATOM 1540 C C . PHE A 1 184 ? 1.920 22.395 11.868 1.00 67.19 184 PHE A C 1
ATOM 1542 O O . PHE A 1 184 ? 2.400 22.385 13.008 1.00 67.19 184 PHE A O 1
ATOM 1549 N N . ASP A 1 185 ? 2.711 22.322 10.797 1.00 67.75 185 ASP A N 1
ATOM 1550 C CA . ASP A 1 185 ? 4.166 22.433 10.874 1.00 67.75 185 ASP A CA 1
ATOM 1551 C C . ASP A 1 185 ? 4.554 23.864 11.261 1.00 67.75 185 ASP A C 1
ATOM 1553 O O . ASP A 1 185 ? 4.047 24.834 10.711 1.00 67.75 185 ASP A O 1
ATOM 1557 N N . GLY A 1 186 ? 5.399 24.002 12.288 1.00 63.47 186 GLY A N 1
ATOM 1558 C CA . GLY A 1 186 ? 5.746 25.299 12.883 1.00 63.47 186 GLY A CA 1
ATOM 1559 C C . GLY A 1 186 ? 4.790 25.802 13.974 1.00 63.47 186 GLY A C 1
ATOM 1560 O O . GLY A 1 186 ? 5.077 26.822 14.593 1.00 63.47 186 GLY A O 1
ATOM 1561 N N . THR A 1 187 ? 3.697 25.087 14.267 1.00 69.12 187 THR A N 1
ATOM 1562 C CA . THR A 1 187 ? 2.799 25.410 15.393 1.00 69.12 187 THR A CA 1
ATOM 1563 C C . THR A 1 187 ? 3.037 24.491 16.597 1.00 69.12 187 THR A C 1
ATOM 1565 O O . THR A 1 187 ? 3.589 23.397 16.461 1.00 69.12 187 THR A O 1
ATOM 1568 N N . SER A 1 188 ? 2.592 24.915 17.786 1.00 64.06 188 SER A N 1
ATOM 1569 C CA . SER A 1 188 ? 2.575 24.073 18.995 1.00 64.06 188 SER A CA 1
ATOM 1570 C C . SER A 1 188 ? 1.481 22.998 18.962 1.00 64.06 188 SER A C 1
ATOM 1572 O O . SER A 1 188 ? 1.535 22.034 19.728 1.00 64.06 188 SER A O 1
ATOM 1574 N N . TYR A 1 189 ? 0.499 23.142 18.068 1.00 63.56 189 TYR A N 1
ATOM 1575 C CA . TYR A 1 189 ? -0.564 22.171 17.863 1.00 63.56 189 TYR A CA 1
ATOM 1576 C C . TYR A 1 189 ? -0.044 21.011 17.014 1.00 63.56 189 TYR A C 1
ATOM 1578 O O . TYR A 1 189 ? 0.442 21.196 15.901 1.00 63.56 189 TYR A O 1
ATOM 1586 N N . LYS A 1 190 ? -0.151 19.789 17.533 1.00 63.78 190 LYS A N 1
ATOM 1587 C CA . LYS A 1 190 ? 0.127 18.567 16.777 1.00 63.78 190 LYS A CA 1
ATOM 1588 C C . LYS A 1 190 ? -1.046 17.619 16.936 1.00 63.78 190 LYS A C 1
ATOM 1590 O O . LYS A 1 190 ? -1.552 17.419 18.038 1.00 63.78 190 LYS A O 1
ATOM 1595 N N . LEU A 1 191 ? -1.481 17.062 15.814 1.00 64.69 191 LEU A N 1
ATOM 1596 C CA . LEU A 1 191 ? -2.579 16.115 15.764 1.00 64.69 191 LEU A CA 1
ATOM 1597 C C . LEU A 1 191 ? -2.142 14.799 16.432 1.00 64.69 191 LEU A C 1
ATOM 1599 O O . LEU A 1 191 ? -1.286 14.090 15.911 1.00 64.69 191 LEU A O 1
ATOM 1603 N N . LYS A 1 192 ? -2.710 14.499 17.605 1.00 65.62 192 LYS A N 1
ATOM 1604 C CA . LYS A 1 192 ? -2.356 13.348 18.461 1.00 65.62 192 LYS A CA 1
ATOM 1605 C C . LYS A 1 192 ? -3.472 12.307 18.528 1.00 65.62 192 LYS A C 1
ATOM 1607 O O . LYS A 1 192 ? -3.872 11.872 19.607 1.00 65.62 192 LYS A O 1
ATOM 1612 N N . SER A 1 193 ? -4.024 11.928 17.385 1.00 68.00 193 SER A N 1
ATOM 1613 C CA . SER A 1 193 ? -5.034 10.873 17.340 1.00 68.00 193 SER A CA 1
ATOM 1614 C C . SER A 1 193 ? -5.107 10.213 15.972 1.00 68.00 193 SER A C 1
ATOM 1616 O O . SER A 1 193 ? -4.751 10.803 14.953 1.00 68.00 193 SER A O 1
ATOM 1618 N N . ILE A 1 194 ? -5.618 8.980 15.961 1.00 80.69 194 ILE A N 1
ATOM 1619 C CA . ILE A 1 194 ? -6.229 8.420 14.760 1.00 80.69 194 ILE A CA 1
ATOM 1620 C C . ILE A 1 194 ? -7.553 9.161 14.579 1.00 80.69 194 ILE A C 1
ATOM 1622 O O . ILE A 1 194 ? -8.526 8.867 15.271 1.00 80.69 194 ILE A O 1
ATOM 1626 N N . ASN A 1 195 ? -7.553 10.171 13.715 1.00 84.12 195 ASN A N 1
ATOM 1627 C CA . ASN A 1 195 ? -8.749 10.917 13.343 1.00 84.12 195 ASN A CA 1
ATOM 1628 C C . ASN A 1 195 ? -9.297 10.451 11.986 1.00 84.12 195 ASN A C 1
ATOM 1630 O O . ASN A 1 195 ? -8.642 9.689 11.268 1.00 84.12 195 ASN A O 1
ATOM 1634 N N . ASP A 1 196 ? -10.474 10.963 11.625 1.00 87.44 196 ASP A N 1
ATOM 1635 C CA . ASP A 1 196 ? -11.164 10.628 10.374 1.00 87.44 196 ASP A CA 1
ATOM 1636 C C . ASP A 1 196 ? -10.278 10.876 9.146 1.00 87.44 196 ASP A C 1
ATOM 1638 O O . ASP A 1 196 ? -10.192 10.019 8.274 1.00 87.44 196 ASP A O 1
ATOM 1642 N N . MET A 1 197 ? -9.509 11.975 9.122 1.00 84.94 197 MET A N 1
ATOM 1643 C CA . MET A 1 197 ? -8.553 12.259 8.042 1.00 84.94 197 MET A CA 1
ATOM 1644 C C . MET A 1 197 ? -7.494 11.155 7.902 1.00 84.94 197 MET A C 1
ATOM 1646 O O . MET A 1 197 ? -7.236 10.686 6.797 1.00 84.94 197 MET A O 1
ATOM 1650 N N . THR A 1 198 ? -6.878 10.721 9.003 1.00 85.25 198 THR A N 1
ATOM 1651 C CA . THR A 1 198 ? -5.837 9.679 8.979 1.00 85.25 198 THR A CA 1
ATOM 1652 C C . THR A 1 198 ? -6.410 8.347 8.494 1.00 85.25 198 THR A C 1
ATOM 1654 O O . THR A 1 198 ? -5.785 7.644 7.695 1.00 85.25 198 THR A O 1
ATOM 1657 N N . MET A 1 199 ? -7.620 8.013 8.942 1.00 90.62 199 MET A N 1
ATOM 1658 C CA . MET A 1 199 ? -8.334 6.809 8.525 1.00 90.62 199 MET A CA 1
ATOM 1659 C C . MET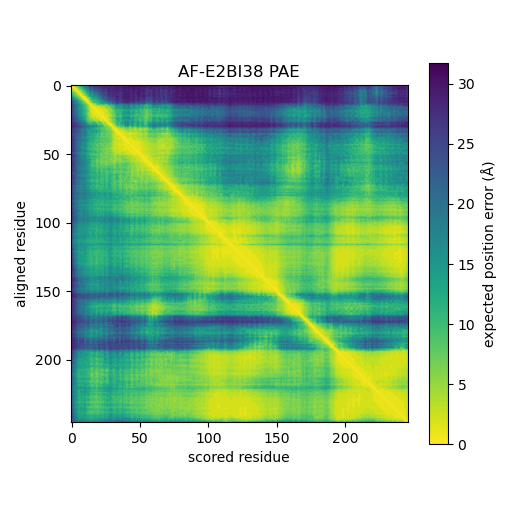 A 1 199 ? -8.724 6.861 7.041 1.00 90.62 199 MET A C 1
ATOM 1661 O O . MET A 1 199 ? -8.465 5.900 6.317 1.00 90.62 199 MET A O 1
ATOM 1665 N N . ALA A 1 200 ? -9.259 7.989 6.570 1.00 89.69 200 ALA A N 1
ATOM 1666 C CA . ALA A 1 200 ? -9.647 8.196 5.177 1.00 89.69 200 ALA A CA 1
ATOM 1667 C C . ALA A 1 200 ? -8.438 8.173 4.230 1.00 89.69 200 ALA A C 1
ATOM 1669 O O . ALA A 1 200 ? -8.479 7.489 3.211 1.00 89.69 200 ALA A O 1
ATOM 1670 N N . ILE A 1 201 ? -7.323 8.824 4.590 1.00 87.44 201 ILE A N 1
ATOM 1671 C CA . ILE A 1 201 ? -6.066 8.745 3.821 1.00 87.44 201 ILE A CA 1
ATOM 1672 C C . ILE A 1 201 ? -5.573 7.296 3.757 1.00 87.44 201 ILE A C 1
ATOM 1674 O O . ILE A 1 201 ? -5.142 6.826 2.705 1.00 87.44 201 ILE A O 1
ATOM 1678 N N . THR A 1 202 ? -5.663 6.557 4.865 1.00 89.25 202 THR A N 1
ATOM 1679 C CA . THR A 1 202 ? -5.284 5.139 4.882 1.00 89.25 202 THR A CA 1
ATOM 1680 C C . THR A 1 202 ? -6.155 4.321 3.926 1.00 89.25 202 THR A C 1
ATOM 1682 O O . THR A 1 202 ? -5.610 3.535 3.157 1.00 89.25 202 THR A O 1
ATOM 1685 N N . GLN A 1 203 ? -7.476 4.531 3.909 1.00 92.00 203 GLN A N 1
ATOM 1686 C CA . GLN A 1 203 ? -8.379 3.860 2.965 1.00 92.00 203 GLN A CA 1
ATOM 1687 C C . GLN A 1 203 ? -8.130 4.258 1.511 1.00 92.00 203 GLN A C 1
ATOM 1689 O O . GLN A 1 203 ? -8.142 3.394 0.637 1.00 92.00 203 GLN A O 1
ATOM 1694 N N . ALA A 1 204 ? -7.833 5.533 1.249 1.00 90.12 204 ALA A N 1
ATOM 1695 C CA . ALA A 1 204 ? -7.543 6.023 -0.093 1.00 90.12 204 ALA A CA 1
ATOM 1696 C C . ALA A 1 204 ? -6.384 5.255 -0.749 1.00 90.12 204 ALA A C 1
ATOM 1698 O O . ALA A 1 204 ? -6.447 4.978 -1.942 1.00 90.12 204 ALA A O 1
ATOM 1699 N N . ASN A 1 205 ? -5.386 4.804 0.021 1.00 89.69 205 ASN A N 1
ATOM 1700 C CA . ASN A 1 205 ? -4.298 3.968 -0.505 1.00 89.69 205 ASN A CA 1
ATOM 1701 C C . ASN A 1 205 ? -4.770 2.618 -1.083 1.00 89.69 205 ASN A C 1
ATOM 1703 O O . ASN A 1 205 ? -4.075 2.049 -1.919 1.00 89.69 205 ASN A O 1
ATOM 1707 N N . PHE A 1 206 ? -5.936 2.106 -0.676 1.00 90.88 206 PHE A N 1
ATOM 1708 C CA . PHE A 1 206 ? -6.533 0.895 -1.249 1.00 90.88 206 PHE A CA 1
ATOM 1709 C C . PHE A 1 206 ? -7.494 1.179 -2.413 1.00 90.88 206 PHE A C 1
ATOM 1711 O O . PHE A 1 206 ? -7.779 0.285 -3.210 1.00 90.88 206 PHE A O 1
ATOM 1718 N N . VAL A 1 207 ? -8.019 2.403 -2.505 1.00 93.62 207 VAL A N 1
ATOM 1719 C CA . VAL A 1 207 ? -9.091 2.760 -3.448 1.00 93.62 207 VAL A CA 1
ATOM 1720 C C . VAL A 1 207 ? -8.566 3.504 -4.673 1.00 93.62 207 VAL A C 1
ATOM 1722 O O . VAL A 1 207 ? -9.048 3.283 -5.779 1.00 93.62 207 VAL A O 1
ATOM 1725 N N . LEU A 1 208 ? -7.557 4.359 -4.497 1.00 91.69 208 LEU A N 1
ATOM 1726 C CA . LEU A 1 208 ? -7.169 5.353 -5.494 1.00 91.69 208 LEU A CA 1
ATOM 1727 C C . LEU A 1 208 ? -6.692 4.728 -6.811 1.00 91.69 208 LEU A C 1
ATOM 1729 O O . LEU A 1 208 ? -7.167 5.118 -7.871 1.00 91.69 208 LEU A O 1
ATOM 1733 N N . LEU A 1 209 ? -5.779 3.753 -6.754 1.00 90.19 209 LEU A N 1
ATOM 1734 C CA . LEU A 1 209 ? -5.241 3.125 -7.965 1.00 90.19 209 LEU A CA 1
ATOM 1735 C C . LEU A 1 209 ? -6.303 2.310 -8.728 1.00 90.19 209 LEU A C 1
ATOM 1737 O O . LEU A 1 209 ? -6.433 2.546 -9.928 1.00 90.19 209 LEU A O 1
ATOM 1741 N N . PRO A 1 210 ? -7.105 1.433 -8.083 1.00 91.44 210 PRO A N 1
ATOM 1742 C CA . PRO A 1 210 ? -8.197 0.737 -8.767 1.00 91.44 210 PRO A CA 1
ATOM 1743 C C . PRO A 1 210 ? -9.233 1.652 -9.418 1.00 91.44 210 PRO A C 1
ATOM 1745 O O . PRO A 1 210 ? -9.753 1.305 -10.470 1.00 91.44 210 PRO A O 1
ATOM 1748 N N . VAL A 1 211 ? -9.538 2.804 -8.814 1.00 92.75 211 VAL A N 1
ATOM 1749 C CA . VAL A 1 211 ? -10.569 3.716 -9.333 1.00 92.75 211 VAL A CA 1
ATOM 1750 C C . VAL A 1 211 ? -10.033 4.626 -10.435 1.00 92.75 211 VAL A C 1
ATOM 1752 O O . VAL A 1 211 ? -10.715 4.828 -11.434 1.00 92.75 211 VAL A O 1
ATOM 1755 N N . LEU A 1 212 ? -8.829 5.185 -10.270 1.00 89.94 212 LEU A N 1
ATOM 1756 C CA . LEU A 1 212 ? -8.266 6.121 -11.249 1.00 89.94 212 LEU A CA 1
ATOM 1757 C C . LEU A 1 212 ? -7.641 5.416 -12.454 1.00 89.94 212 LEU A C 1
ATOM 1759 O O . LEU A 1 212 ? -7.722 5.927 -13.566 1.00 89.94 212 LEU A O 1
ATOM 1763 N N . TYR A 1 213 ? -7.006 4.262 -12.237 1.00 90.25 213 TYR A N 1
ATOM 1764 C CA . TYR A 1 213 ? -6.218 3.576 -13.261 1.00 90.25 213 TYR A CA 1
ATOM 1765 C C . TYR A 1 213 ? -6.448 2.054 -13.253 1.00 90.25 213 TYR A C 1
ATOM 1767 O O . TYR A 1 213 ? -5.474 1.298 -13.185 1.00 90.25 213 TYR A O 1
ATOM 1775 N N . PRO A 1 214 ? -7.707 1.570 -13.337 1.00 88.50 214 PRO A N 1
ATOM 1776 C CA . PRO A 1 214 ? -8.020 0.142 -13.232 1.00 88.50 214 PRO A CA 1
ATOM 1777 C C . PRO A 1 214 ? -7.228 -0.707 -14.235 1.00 88.50 214 PRO A C 1
ATOM 1779 O O . PRO A 1 214 ? -6.607 -1.704 -13.866 1.00 88.50 214 PRO A O 1
ATOM 1782 N N . GLN A 1 215 ? -7.171 -0.272 -15.495 1.00 88.06 215 GLN A N 1
ATOM 1783 C CA . GLN A 1 215 ? -6.519 -1.025 -16.569 1.00 88.06 215 GLN A CA 1
ATOM 1784 C C . GLN A 1 215 ? -4.997 -1.106 -16.386 1.00 88.06 215 GLN A C 1
ATOM 1786 O O . GLN A 1 215 ? -4.402 -2.142 -16.672 1.00 88.06 215 GLN A O 1
ATOM 1791 N N . ASN A 1 216 ? -4.370 -0.056 -15.844 1.00 86.38 216 ASN A N 1
ATOM 1792 C CA . ASN A 1 216 ? -2.920 -0.003 -15.625 1.00 86.38 216 ASN A CA 1
ATOM 1793 C C . ASN A 1 216 ? -2.457 -0.998 -14.554 1.00 86.38 216 ASN A C 1
ATOM 1795 O O . ASN A 1 216 ? -1.276 -1.332 -14.497 1.00 86.38 216 ASN A O 1
ATOM 1799 N N . ILE A 1 217 ? -3.375 -1.462 -13.703 1.00 87.88 217 ILE A N 1
ATOM 1800 C CA . ILE A 1 217 ? -3.100 -2.453 -12.660 1.00 87.88 217 ILE A CA 1
ATOM 1801 C C . ILE A 1 217 ? -3.757 -3.811 -12.948 1.00 87.88 217 ILE A C 1
ATOM 1803 O O . ILE A 1 217 ? -3.854 -4.651 -12.055 1.00 87.88 217 ILE A O 1
ATOM 1807 N N . GLY A 1 218 ? -4.196 -4.039 -14.191 1.00 89.56 218 GLY A N 1
ATOM 1808 C CA . GLY A 1 218 ? -4.731 -5.325 -14.644 1.00 89.56 218 GLY A CA 1
ATOM 1809 C C . GLY A 1 218 ? -6.210 -5.568 -14.330 1.00 89.56 218 GLY A C 1
ATOM 1810 O O . GLY A 1 218 ? -6.681 -6.697 -14.467 1.00 89.56 218 GLY A O 1
ATOM 1811 N N . ILE A 1 219 ? -6.961 -4.544 -13.914 1.00 90.69 219 ILE A N 1
ATOM 1812 C CA . ILE A 1 219 ? -8.416 -4.625 -13.746 1.00 90.69 219 ILE A CA 1
ATOM 1813 C C . ILE A 1 219 ? -9.062 -4.286 -15.093 1.00 90.69 219 ILE A C 1
ATOM 1815 O O . ILE A 1 219 ? -9.178 -3.123 -15.482 1.00 90.69 219 ILE A O 1
ATOM 1819 N N . HIS A 1 220 ? -9.469 -5.324 -15.818 1.00 91.69 220 HIS A N 1
ATOM 1820 C CA . HIS A 1 220 ? -10.105 -5.218 -17.132 1.00 91.69 220 HIS A CA 1
ATOM 1821 C C . HIS A 1 220 ? -11.578 -5.634 -17.073 1.00 91.69 220 HIS A C 1
ATOM 1823 O O . HIS A 1 220 ? -11.978 -6.398 -16.200 1.00 91.69 220 HIS A O 1
ATOM 1829 N N . GLY A 1 221 ? -12.382 -5.147 -18.025 1.00 91.50 221 GLY A N 1
ATOM 1830 C CA . GLY A 1 221 ? -13.806 -5.501 -18.130 1.00 91.50 221 GLY A CA 1
ATOM 1831 C C . GLY A 1 221 ? -14.693 -4.948 -17.009 1.00 91.50 221 GLY A C 1
ATOM 1832 O O . GLY A 1 221 ? -15.833 -5.377 -16.882 1.00 91.50 221 GLY A O 1
ATOM 1833 N N . VAL A 1 222 ? -14.170 -4.016 -16.211 1.00 92.31 222 VAL A N 1
ATOM 1834 C CA . VAL A 1 222 ? -14.871 -3.351 -15.110 1.00 92.31 222 VAL A CA 1
ATOM 1835 C C . VAL A 1 222 ? -15.797 -2.253 -15.643 1.00 92.31 222 VAL A C 1
ATOM 1837 O O . VAL A 1 222 ? -15.399 -1.461 -16.501 1.00 92.31 222 VAL A O 1
ATOM 1840 N N . THR A 1 223 ? -17.033 -2.212 -15.152 1.00 93.94 223 THR A N 1
ATOM 1841 C CA . THR A 1 223 ? -18.013 -1.161 -15.459 1.00 93.94 223 THR A CA 1
ATOM 1842 C C . THR A 1 223 ? -17.955 -0.019 -14.438 1.00 93.94 223 THR A C 1
ATOM 1844 O O . THR A 1 223 ? -17.356 -0.148 -13.370 1.00 93.94 223 THR A O 1
ATOM 1847 N N . ASP A 1 224 ? -18.606 1.110 -14.735 1.00 92.06 224 ASP A N 1
ATOM 1848 C CA . ASP A 1 224 ? -18.752 2.194 -13.751 1.00 92.06 224 ASP A CA 1
ATOM 1849 C C . ASP A 1 224 ? -19.518 1.732 -12.499 1.00 92.06 224 ASP A C 1
ATOM 1851 O O . ASP A 1 224 ? -19.177 2.138 -11.389 1.00 92.06 224 ASP A O 1
ATOM 1855 N N . GLU A 1 225 ? -20.495 0.836 -12.665 1.00 96.50 225 GLU A N 1
ATOM 1856 C CA . GLU A 1 225 ? -21.254 0.243 -11.559 1.00 96.50 225 GLU A CA 1
ATOM 1857 C C . GLU A 1 225 ? -20.361 -0.637 -10.670 1.00 96.50 225 GLU A C 1
ATOM 1859 O O . GLU A 1 225 ? -20.453 -0.571 -9.447 1.00 96.50 225 GLU A O 1
ATOM 1864 N N . ASP A 1 226 ? -19.424 -1.389 -11.254 1.00 95.62 226 ASP A N 1
ATOM 1865 C CA . ASP A 1 226 ? -18.459 -2.189 -10.488 1.00 95.62 226 ASP A CA 1
ATOM 1866 C C . ASP A 1 226 ? -17.496 -1.306 -9.674 1.00 95.62 226 ASP A C 1
ATOM 1868 O O . ASP A 1 226 ? -17.180 -1.615 -8.521 1.00 95.62 226 ASP A O 1
ATOM 1872 N N . LEU A 1 227 ? -17.032 -0.187 -10.247 1.00 95.12 227 LEU A N 1
ATOM 1873 C CA . LEU A 1 227 ? -16.186 0.779 -9.536 1.00 95.12 227 LEU A CA 1
ATOM 1874 C C . LEU A 1 227 ? -16.957 1.481 -8.412 1.00 95.12 227 LEU A C 1
ATOM 1876 O O . LEU A 1 227 ? -16.408 1.682 -7.324 1.00 95.12 227 LEU A O 1
ATOM 1880 N N . GLU A 1 228 ? -18.224 1.827 -8.646 1.00 96.25 228 GLU A N 1
ATOM 1881 C CA . GLU A 1 228 ? -19.107 2.370 -7.614 1.00 96.25 228 GLU A CA 1
ATOM 1882 C C . GLU A 1 228 ? -19.331 1.350 -6.492 1.00 96.25 228 GLU A C 1
ATOM 1884 O O . GLU A 1 228 ? -19.172 1.692 -5.319 1.00 96.25 228 GLU A O 1
ATOM 1889 N N . ALA A 1 229 ? -19.607 0.087 -6.828 1.00 96.56 229 ALA A N 1
ATOM 1890 C CA . ALA A 1 229 ? -19.763 -0.994 -5.861 1.00 96.56 229 ALA A CA 1
ATOM 1891 C C . ALA A 1 229 ? -18.484 -1.207 -5.033 1.00 96.56 229 ALA A C 1
ATOM 1893 O O . ALA A 1 229 ? -18.547 -1.350 -3.807 1.00 96.56 229 ALA A O 1
ATOM 1894 N N . TYR A 1 230 ? -17.310 -1.146 -5.668 1.00 95.75 230 TYR A N 1
ATOM 1895 C CA . TYR A 1 230 ? -16.019 -1.198 -4.981 1.00 95.75 230 TYR A CA 1
ATOM 1896 C C . TYR A 1 230 ? -15.840 -0.024 -4.005 1.00 95.75 230 TYR A C 1
ATOM 1898 O O . TYR A 1 230 ? -15.447 -0.225 -2.851 1.00 95.75 230 TYR A O 1
ATOM 1906 N N . CYS A 1 231 ? -16.183 1.198 -4.423 1.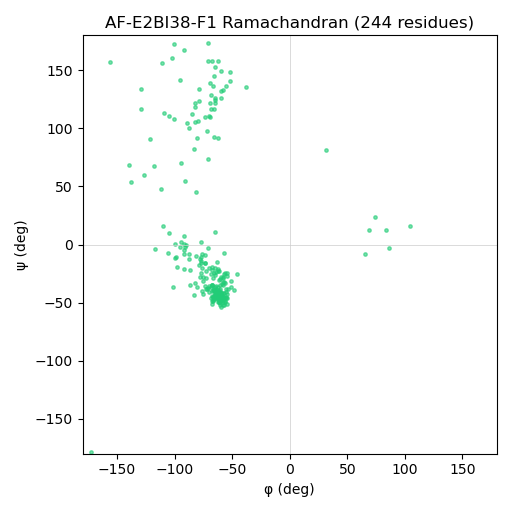00 96.31 231 CYS A N 1
ATOM 1907 C CA . CYS A 1 231 ? -16.169 2.375 -3.551 1.00 96.31 231 CYS A CA 1
ATOM 1908 C C . CYS A 1 231 ? -17.160 2.234 -2.387 1.00 96.31 231 CYS A C 1
ATOM 1910 O O . CYS A 1 231 ? -16.823 2.551 -1.244 1.00 96.31 231 CYS A O 1
ATOM 1912 N N . HIS A 1 232 ? -18.364 1.727 -2.657 1.00 96.00 232 HIS A N 1
ATOM 1913 C CA . HIS A 1 232 ? -19.402 1.505 -1.657 1.00 96.00 232 HIS A CA 1
ATOM 1914 C C . HIS A 1 232 ? -18.946 0.508 -0.588 1.00 96.00 232 HIS A C 1
ATOM 1916 O O . HIS A 1 232 ? -19.079 0.774 0.605 1.00 96.00 232 HIS A O 1
ATOM 1922 N N . MET A 1 233 ? -18.318 -0.595 -0.994 1.00 95.88 233 MET A N 1
ATOM 1923 C CA . MET A 1 233 ? -17.735 -1.569 -0.073 1.00 95.88 233 MET A CA 1
ATOM 1924 C C . MET A 1 233 ? -16.693 -0.924 0.859 1.00 95.88 233 MET A C 1
ATOM 1926 O O . MET A 1 233 ? -16.737 -1.127 2.076 1.00 95.88 233 MET A O 1
ATOM 1930 N N . TRP A 1 234 ? -15.791 -0.093 0.328 1.00 96.19 234 TRP A N 1
ATOM 1931 C CA . TRP A 1 234 ? -14.808 0.625 1.149 1.00 96.19 234 TRP A CA 1
ATOM 1932 C C . TRP A 1 234 ? -15.436 1.679 2.064 1.00 96.19 234 TRP A C 1
ATOM 1934 O O . TRP A 1 234 ? -14.996 1.818 3.210 1.00 96.19 234 TRP A O 1
ATOM 1944 N N . LYS A 1 235 ? -16.504 2.350 1.615 1.00 95.25 235 LYS A N 1
ATOM 1945 C CA . LYS A 1 235 ? -17.322 3.230 2.461 1.00 95.25 235 LYS A CA 1
ATOM 1946 C C . LYS A 1 235 ? -17.904 2.456 3.647 1.00 95.25 235 LYS A C 1
ATOM 1948 O O . LYS A 1 235 ? -17.753 2.896 4.787 1.00 95.25 235 LYS A O 1
ATOM 1953 N N . CYS A 1 236 ? -18.477 1.271 3.417 1.00 95.62 236 CYS A N 1
ATOM 1954 C CA . CYS A 1 236 ? -18.960 0.402 4.494 1.00 95.62 236 CYS A CA 1
ATOM 1955 C C . CYS A 1 236 ? -17.835 0.042 5.472 1.00 95.62 236 CYS A C 1
ATOM 1957 O O . CYS A 1 236 ? -18.004 0.163 6.686 1.00 95.62 236 CYS A O 1
ATOM 1959 N N . TYR A 1 237 ? -16.661 -0.362 4.978 1.00 96.19 237 TYR A N 1
ATOM 1960 C CA . TYR A 1 237 ? -15.523 -0.655 5.856 1.00 96.19 237 TYR A CA 1
ATOM 1961 C C . TYR A 1 237 ? -15.098 0.565 6.678 1.00 96.19 237 TYR A C 1
ATOM 1963 O O . TYR A 1 237 ? -14.773 0.410 7.854 1.00 96.19 237 TYR A O 1
ATOM 1971 N N . GLY A 1 238 ? -15.133 1.769 6.099 1.00 95.12 238 GLY A N 1
ATOM 1972 C CA . GLY A 1 238 ? -14.844 3.021 6.806 1.00 95.12 238 GLY A CA 1
ATOM 1973 C C . GLY A 1 238 ? -15.774 3.227 7.989 1.00 95.12 238 GLY A C 1
ATOM 1974 O O . GLY A 1 238 ? -15.307 3.357 9.125 1.00 95.12 238 GLY A O 1
ATOM 1975 N N . TYR A 1 239 ? -17.077 3.125 7.741 1.00 95.50 239 TYR A N 1
ATOM 1976 C CA . TYR A 1 239 ? -18.105 3.204 8.772 1.00 95.50 239 TYR A CA 1
ATOM 1977 C C . TYR A 1 239 ? -17.872 2.188 9.906 1.00 95.50 239 TYR A C 1
ATOM 1979 O O . TYR A 1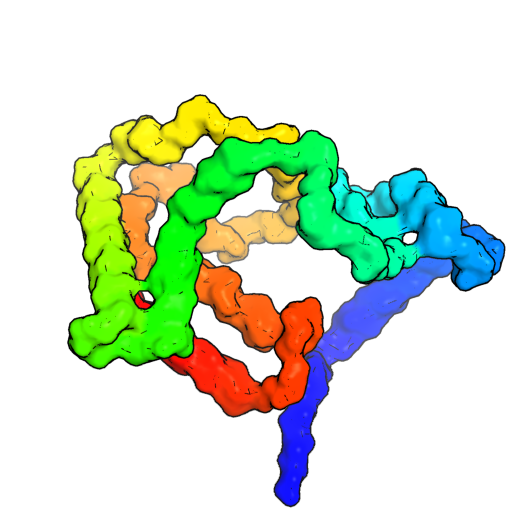 239 ? -17.792 2.539 11.090 1.00 95.50 239 TYR A O 1
ATOM 1987 N N . PHE A 1 240 ? -17.664 0.911 9.564 1.00 94.62 240 PHE A N 1
ATOM 1988 C CA . PHE A 1 240 ? -17.452 -0.139 10.567 1.00 94.62 240 PHE A CA 1
ATOM 1989 C C . PHE A 1 240 ? -16.121 -0.005 11.322 1.00 94.62 240 PHE A C 1
ATOM 1991 O O . PHE A 1 240 ? -16.036 -0.402 12.491 1.00 94.62 240 PHE A O 1
ATOM 1998 N N . LEU A 1 241 ? -15.106 0.624 10.727 1.00 94.50 241 LEU A N 1
ATOM 1999 C CA . LEU A 1 241 ? -13.862 0.997 11.407 1.00 94.50 241 LEU A CA 1
ATOM 2000 C C . LEU A 1 241 ? -14.001 2.244 12.292 1.00 94.50 241 LEU A C 1
ATOM 2002 O O . LEU A 1 241 ? -13.162 2.438 13.174 1.00 94.50 241 LEU A O 1
ATOM 2006 N N . GLY A 1 242 ? -15.071 3.025 12.124 1.00 92.38 242 GLY A N 1
ATOM 2007 C CA . GLY A 1 242 ? -15.399 4.189 12.947 1.00 92.38 242 GLY A CA 1
ATOM 2008 C C . GLY A 1 242 ? -15.131 5.542 12.293 1.00 92.38 242 GLY A C 1
ATOM 2009 O O . GLY A 1 242 ? -15.092 6.528 13.022 1.00 92.38 242 GLY A O 1
ATOM 2010 N N . ILE A 1 243 ? -14.944 5.588 10.971 1.00 93.69 243 ILE A N 1
ATOM 2011 C CA . ILE A 1 243 ? -14.989 6.841 10.206 1.00 93.69 243 ILE A CA 1
ATOM 2012 C C . ILE A 1 243 ? -16.441 7.326 10.197 1.00 93.69 243 ILE A C 1
ATOM 2014 O O . ILE A 1 243 ? -17.361 6.514 10.077 1.00 93.69 243 ILE A O 1
ATOM 2018 N N . LYS A 1 244 ? -16.640 8.631 10.364 1.00 90.88 244 LYS A N 1
ATOM 2019 C CA . LYS A 1 244 ? -17.961 9.256 10.260 1.00 90.88 244 LYS A CA 1
ATOM 2020 C C . LYS A 1 244 ? -18.498 9.206 8.829 1.00 90.88 244 LYS A C 1
ATOM 2022 O O . LYS A 1 244 ? -17.732 9.051 7.882 1.00 90.88 244 LYS A O 1
ATOM 2027 N N . ASP A 1 245 ? -19.816 9.316 8.696 1.00 88.69 245 ASP A N 1
ATOM 2028 C CA . ASP A 1 245 ? -20.474 9.308 7.387 1.00 88.69 245 ASP A CA 1
ATOM 2029 C C . ASP A 1 245 ? -20.340 10.648 6.643 1.00 88.69 245 ASP A C 1
ATOM 2031 O O . ASP A 1 245 ? -20.449 10.655 5.414 1.00 88.69 245 ASP A O 1
ATOM 2035 N N . GLU A 1 246 ? -20.131 11.754 7.374 1.00 79.12 246 GLU A N 1
ATOM 2036 C CA . GLU A 1 246 ? -19.895 13.103 6.830 1.00 79.12 246 GLU A CA 1
ATOM 2037 C C . GLU A 1 246 ? -18.470 13.304 6.297 1.00 79.12 246 GLU A C 1
ATOM 2039 O O . GLU A 1 246 ? -18.346 13.913 5.208 1.00 79.12 246 GLU A O 1
#